Protein AF-A0A7V1AJ91-F1 (afdb_monomer)

Structure (mmCIF, N/CA/C/O backbone):
data_AF-A0A7V1AJ91-F1
#
_entry.id   AF-A0A7V1AJ91-F1
#
loop_
_atom_site.group_PDB
_atom_site.id
_atom_site.type_symbol
_atom_site.label_atom_id
_atom_site.label_alt_id
_atom_site.label_comp_id
_atom_site.label_asym_id
_atom_site.label_entity_id
_atom_site.label_seq_id
_atom_site.pdbx_PDB_ins_code
_atom_site.Cartn_x
_atom_site.Cartn_y
_atom_site.Cartn_z
_atom_site.occupancy
_atom_site.B_iso_or_equiv
_atom_site.auth_seq_id
_atom_site.auth_comp_id
_atom_site.auth_asym_id
_atom_site.auth_atom_id
_atom_site.pdbx_PDB_model_num
ATOM 1 N N . MET A 1 1 ? 16.474 -51.161 -14.388 1.00 58.38 1 MET A N 1
ATOM 2 C CA . MET A 1 1 ? 16.794 -50.326 -15.571 1.00 58.38 1 MET A CA 1
ATOM 3 C C . MET A 1 1 ? 15.919 -49.075 -15.691 1.00 58.38 1 MET A C 1
ATOM 5 O O . MET A 1 1 ? 16.482 -48.028 -15.972 1.00 58.38 1 MET A O 1
ATOM 9 N N . GLY A 1 2 ? 14.606 -49.129 -15.417 1.00 63.78 2 GLY A N 1
ATOM 10 C CA . GLY A 1 2 ? 13.691 -47.984 -15.609 1.00 63.78 2 GLY A CA 1
ATOM 11 C C . GLY A 1 2 ? 14.053 -46.685 -14.870 1.00 63.78 2 GLY A C 1
ATOM 12 O O . GLY A 1 2 ? 14.021 -45.622 -15.474 1.00 63.78 2 GLY A O 1
ATOM 13 N N . LEU A 1 3 ? 14.498 -46.750 -13.608 1.00 70.81 3 LEU A N 1
ATOM 14 C CA . LEU A 1 3 ? 14.825 -45.547 -12.821 1.00 70.81 3 LEU A CA 1
ATOM 15 C C . LEU A 1 3 ? 15.972 -44.712 -13.424 1.00 70.81 3 LEU A C 1
ATOM 17 O O . LEU A 1 3 ? 15.926 -43.487 -13.407 1.00 70.81 3 LEU A O 1
ATOM 21 N N . ARG A 1 4 ? 16.988 -45.367 -13.999 1.00 72.06 4 ARG A N 1
ATOM 22 C CA . ARG A 1 4 ? 18.134 -44.677 -14.619 1.00 72.06 4 ARG A CA 1
ATOM 23 C C . ARG A 1 4 ? 17.732 -43.948 -15.904 1.00 72.06 4 ARG A C 1
ATOM 25 O O . ARG A 1 4 ? 18.251 -42.873 -16.172 1.00 72.06 4 ARG A O 1
ATOM 32 N N . ILE A 1 5 ? 16.780 -44.509 -16.652 1.00 78.88 5 ILE A N 1
ATOM 33 C CA . ILE A 1 5 ? 16.231 -43.901 -17.872 1.00 78.88 5 ILE A CA 1
ATOM 34 C C . ILE A 1 5 ? 15.376 -42.679 -17.514 1.00 78.88 5 ILE A C 1
ATOM 36 O O . ILE A 1 5 ? 15.502 -41.643 -18.156 1.00 78.88 5 ILE A O 1
ATOM 40 N N . VAL A 1 6 ? 14.574 -42.761 -16.446 1.00 74.81 6 VAL A N 1
ATOM 41 C CA . VAL A 1 6 ? 13.758 -41.632 -15.964 1.00 74.81 6 VAL A CA 1
ATOM 42 C C . VAL A 1 6 ? 14.633 -40.467 -15.495 1.00 74.81 6 VAL A C 1
ATOM 44 O O . VAL A 1 6 ? 14.373 -39.331 -15.875 1.00 74.81 6 VAL A O 1
ATOM 47 N N . ILE A 1 7 ? 15.700 -40.731 -14.733 1.00 78.88 7 ILE A N 1
ATOM 48 C CA . ILE A 1 7 ? 16.627 -39.681 -14.274 1.00 78.88 7 ILE A CA 1
ATOM 49 C C . ILE A 1 7 ? 17.354 -39.030 -15.460 1.00 78.88 7 ILE A C 1
ATOM 51 O O . ILE A 1 7 ? 17.462 -37.807 -15.512 1.00 78.88 7 ILE A O 1
ATOM 55 N N . ALA A 1 8 ? 17.811 -39.825 -16.434 1.00 76.31 8 ALA A N 1
ATOM 56 C CA . ALA A 1 8 ? 18.462 -39.302 -17.633 1.00 76.31 8 ALA A CA 1
ATOM 57 C C . ALA A 1 8 ? 17.508 -38.437 -18.476 1.00 76.31 8 ALA A C 1
ATOM 59 O O . ALA A 1 8 ? 17.884 -37.348 -18.899 1.00 76.31 8 ALA A O 1
ATOM 60 N N . ALA A 1 9 ? 16.259 -38.874 -18.662 1.00 74.50 9 ALA A N 1
ATOM 61 C CA . ALA A 1 9 ? 15.242 -38.101 -19.370 1.00 74.50 9 ALA A CA 1
ATOM 62 C C . ALA A 1 9 ? 14.898 -36.791 -18.642 1.00 74.50 9 ALA A C 1
ATOM 64 O O . ALA A 1 9 ? 14.778 -35.754 -19.288 1.00 74.50 9 ALA A O 1
ATOM 65 N N . LEU A 1 10 ? 14.807 -36.811 -17.306 1.00 78.75 10 LEU A N 1
ATOM 66 C CA . LEU A 1 10 ? 14.561 -35.611 -16.503 1.00 78.75 10 LEU A CA 1
ATOM 67 C C . LEU A 1 10 ? 15.722 -34.615 -16.616 1.00 78.75 10 LEU A C 1
ATOM 69 O O . LEU A 1 10 ? 15.500 -33.420 -16.774 1.00 78.75 10 LEU A O 1
ATOM 7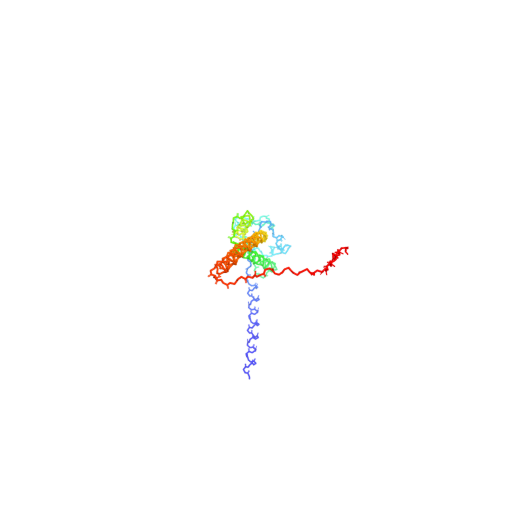3 N N . TYR A 1 11 ? 16.962 -35.108 -16.582 1.00 78.44 11 TYR A N 1
ATOM 74 C CA . TYR A 1 11 ? 18.155 -34.281 -16.742 1.00 78.44 11 TYR A CA 1
ATOM 75 C C . TYR A 1 11 ? 18.213 -33.636 -18.130 1.00 78.44 11 TYR A C 1
ATOM 77 O O . TYR A 1 11 ? 18.443 -32.434 -18.239 1.00 78.44 11 TYR A O 1
ATOM 85 N N . VAL A 1 12 ? 17.949 -34.406 -19.190 1.00 74.38 12 VAL A N 1
ATOM 86 C CA . VAL A 1 12 ? 17.877 -33.881 -20.561 1.00 74.38 12 VAL A CA 1
ATOM 87 C C . VAL A 1 12 ? 16.741 -32.865 -20.692 1.00 74.38 12 VAL A C 1
ATOM 89 O O . VAL A 1 12 ? 16.953 -31.802 -21.261 1.00 74.38 12 VAL A O 1
ATOM 92 N N . PHE A 1 13 ? 15.573 -33.125 -20.103 1.00 74.06 13 PHE A N 1
ATOM 93 C CA . PHE A 1 13 ? 14.442 -32.197 -20.123 1.00 74.06 13 PHE A CA 1
ATOM 94 C C . PHE A 1 13 ? 14.739 -30.881 -19.392 1.00 74.06 13 PHE A C 1
ATOM 96 O O . PHE A 1 13 ? 14.430 -29.814 -19.919 1.00 74.06 13 PHE A O 1
ATOM 103 N N . ILE A 1 14 ? 15.375 -30.933 -18.217 1.00 74.94 14 ILE A N 1
ATOM 104 C CA . ILE A 1 14 ? 15.794 -29.740 -17.464 1.00 74.94 14 ILE A CA 1
ATOM 105 C C . ILE A 1 14 ? 16.819 -28.937 -18.266 1.00 74.94 14 ILE A C 1
ATOM 107 O O . ILE A 1 14 ? 16.682 -27.722 -18.374 1.00 74.94 14 ILE A O 1
ATOM 111 N N . ASN A 1 15 ? 17.810 -29.601 -18.868 1.00 69.25 15 ASN A N 1
ATOM 112 C CA . ASN A 1 15 ? 18.810 -28.919 -19.688 1.00 69.25 15 ASN A CA 1
ATOM 113 C C . ASN A 1 15 ? 18.182 -28.297 -20.936 1.00 69.25 15 ASN A C 1
ATOM 115 O O . ASN A 1 15 ? 18.407 -27.120 -21.183 1.00 69.25 15 ASN A O 1
ATOM 119 N N . ILE A 1 16 ? 17.352 -29.033 -21.683 1.00 65.81 16 ILE A N 1
ATOM 120 C CA . ILE A 1 16 ? 16.647 -28.486 -22.850 1.00 65.81 16 ILE A CA 1
ATOM 121 C C . ILE A 1 16 ? 15.802 -27.287 -22.426 1.00 65.81 16 ILE A C 1
ATOM 123 O O . ILE A 1 16 ? 15.926 -26.244 -23.047 1.00 65.81 16 ILE A O 1
ATOM 127 N N . SER A 1 17 ? 15.032 -27.398 -21.341 1.00 54.31 17 SER A N 1
ATOM 128 C CA . SER A 1 17 ? 14.188 -26.306 -20.838 1.00 54.31 17 SER A CA 1
ATOM 129 C C . SER A 1 17 ? 15.006 -25.073 -20.436 1.00 54.31 17 SER A C 1
ATOM 131 O O . SER A 1 17 ? 14.616 -23.947 -20.739 1.00 54.31 17 SER A O 1
ATOM 133 N N . ALA A 1 18 ? 16.161 -25.272 -19.793 1.00 58.19 18 ALA A N 1
ATOM 134 C CA . ALA A 1 18 ? 17.077 -24.197 -19.425 1.00 58.19 18 ALA A CA 1
ATOM 135 C C . ALA A 1 18 ? 17.708 -23.532 -20.659 1.00 58.19 18 ALA A C 1
ATOM 137 O O . ALA A 1 18 ? 17.748 -22.306 -20.733 1.00 58.19 18 ALA A O 1
ATOM 138 N N . TYR A 1 19 ? 18.133 -24.318 -21.653 1.00 59.75 19 TYR A N 1
ATOM 139 C CA . TYR A 1 19 ? 18.681 -23.806 -22.910 1.00 59.75 19 TYR A CA 1
ATOM 140 C C . TYR A 1 19 ? 17.619 -23.121 -23.774 1.00 59.75 19 TYR A C 1
ATOM 142 O O . TYR A 1 19 ? 17.914 -22.094 -24.374 1.00 59.75 19 TYR A O 1
ATOM 150 N N . THR A 1 20 ? 16.381 -23.618 -23.815 1.00 58.44 20 THR A N 1
ATOM 151 C CA . THR A 1 20 ? 15.283 -22.966 -24.542 1.00 58.44 20 THR A CA 1
ATOM 152 C C . THR A 1 20 ? 14.855 -21.670 -23.869 1.00 58.44 20 THR A C 1
ATOM 154 O O . THR A 1 20 ? 14.615 -20.694 -24.571 1.00 58.44 20 THR A O 1
ATOM 157 N N . HIS A 1 21 ? 14.822 -21.612 -22.532 1.00 53.50 21 HIS A N 1
ATOM 158 C CA . HIS A 1 21 ? 14.555 -20.359 -21.821 1.00 53.50 21 HIS A CA 1
ATOM 159 C C . HIS A 1 21 ? 15.682 -19.343 -22.003 1.00 53.50 21 HIS A C 1
ATOM 161 O O . HIS A 1 21 ? 15.395 -18.171 -22.242 1.00 53.50 21 HIS A O 1
ATOM 167 N N . ALA A 1 22 ? 16.942 -19.784 -21.940 1.00 52.56 22 ALA A N 1
ATOM 168 C CA . ALA A 1 22 ? 18.104 -18.940 -22.207 1.00 52.56 22 ALA A CA 1
ATOM 169 C C . ALA A 1 22 ? 18.124 -18.436 -23.662 1.00 52.56 22 ALA A C 1
ATOM 171 O O . ALA A 1 22 ? 18.401 -17.269 -23.904 1.00 52.56 22 ALA A O 1
ATOM 172 N N . ALA A 1 23 ? 17.767 -19.281 -24.633 1.00 50.22 23 ALA A N 1
ATOM 173 C CA . ALA A 1 23 ? 17.692 -18.898 -26.041 1.00 50.22 23 ALA A CA 1
ATOM 174 C C . ALA A 1 23 ? 16.529 -17.933 -26.331 1.00 50.22 23 ALA A C 1
ATOM 176 O O . ALA A 1 23 ? 16.725 -16.961 -27.051 1.00 50.22 23 ALA A O 1
ATOM 177 N N . GLN A 1 24 ? 15.350 -18.138 -25.729 1.00 52.22 24 GLN A N 1
ATOM 178 C CA . GLN A 1 24 ? 14.219 -17.202 -25.841 1.00 52.22 24 GLN A CA 1
ATOM 179 C C . GLN A 1 24 ? 14.542 -15.837 -25.229 1.00 52.22 24 GLN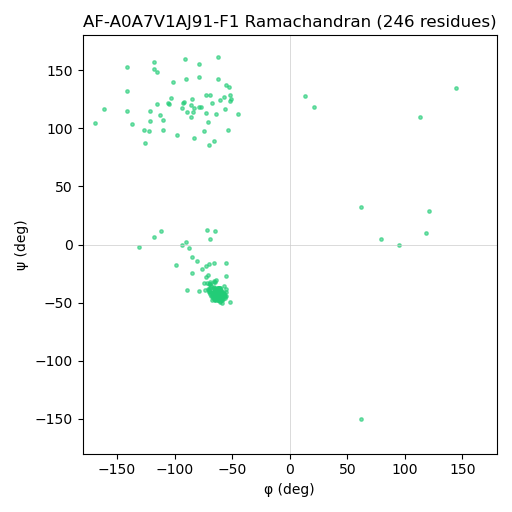 A C 1
ATOM 181 O O . GLN A 1 24 ? 14.255 -14.798 -25.819 1.00 52.22 24 GLN A O 1
ATOM 186 N N . THR A 1 25 ? 15.237 -15.822 -24.089 1.00 53.03 25 THR A N 1
ATOM 187 C CA . THR A 1 25 ? 15.750 -14.567 -23.529 1.00 53.03 25 THR A CA 1
ATOM 188 C C . THR A 1 25 ? 16.827 -13.925 -24.406 1.00 53.03 25 THR A C 1
ATOM 190 O O . THR A 1 25 ? 17.087 -12.744 -24.246 1.00 53.03 25 THR A O 1
ATOM 193 N N . ILE A 1 26 ? 17.451 -14.597 -25.366 1.00 51.72 26 ILE A N 1
ATOM 194 C CA . ILE A 1 26 ? 18.380 -13.922 -26.290 1.00 51.72 26 ILE A CA 1
ATOM 195 C C . ILE A 1 26 ? 17.629 -13.289 -27.473 1.00 51.72 26 ILE A C 1
ATOM 197 O O . ILE A 1 26 ? 18.102 -12.299 -28.017 1.00 51.72 26 ILE A O 1
ATOM 201 N N . THR A 1 27 ? 16.438 -13.785 -27.824 1.00 55.16 27 THR A N 1
ATOM 202 C CA . THR A 1 27 ? 15.662 -13.327 -28.993 1.00 55.16 27 THR A CA 1
ATOM 203 C C . THR A 1 27 ? 14.549 -12.326 -28.691 1.00 55.16 27 THR A C 1
ATOM 205 O O . THR A 1 27 ? 14.084 -11.653 -29.609 1.00 55.16 27 THR A O 1
ATOM 208 N N . ASP A 1 28 ? 14.110 -12.211 -27.437 1.00 64.12 28 ASP A N 1
ATOM 209 C CA . ASP A 1 28 ? 12.977 -11.350 -27.092 1.00 64.12 28 ASP A CA 1
ATOM 210 C C . ASP A 1 28 ? 13.399 -9.885 -26.898 1.00 64.12 28 ASP A C 1
ATOM 212 O O . ASP A 1 28 ? 14.152 -9.540 -25.975 1.00 64.12 28 ASP A O 1
ATOM 216 N N . GLU A 1 29 ? 12.860 -9.011 -27.755 1.00 66.44 29 GLU A N 1
ATOM 217 C CA . GLU A 1 29 ? 12.910 -7.559 -27.582 1.00 66.44 29 GLU A CA 1
ATOM 218 C C . GLU A 1 29 ? 12.382 -7.167 -26.198 1.00 66.44 29 GLU A C 1
ATOM 220 O O . GLU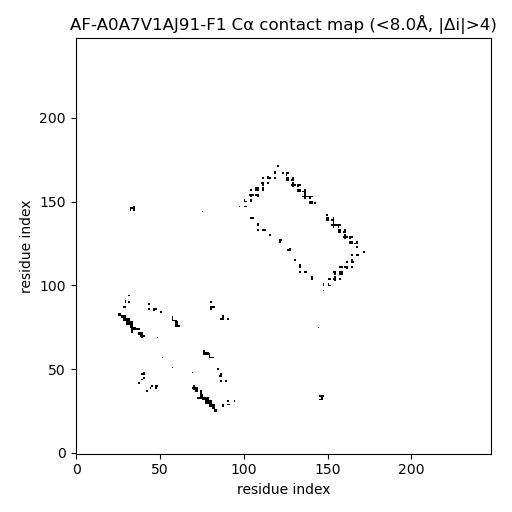 A 1 29 ? 11.343 -7.647 -25.738 1.00 66.44 29 GLU A O 1
ATOM 225 N N . THR A 1 30 ? 13.085 -6.255 -25.529 1.00 71.69 30 THR A N 1
ATOM 226 C CA . THR A 1 30 ? 12.667 -5.764 -24.213 1.00 71.69 30 THR A CA 1
ATOM 227 C C . THR A 1 30 ? 12.039 -4.387 -24.357 1.00 71.69 30 THR A C 1
ATOM 229 O O . THR A 1 30 ? 12.635 -3.476 -24.929 1.00 71.69 30 THR A O 1
ATOM 232 N N . VAL A 1 31 ? 10.819 -4.233 -23.841 1.00 71.81 31 VAL A N 1
ATOM 233 C CA . VAL A 1 31 ? 10.091 -2.962 -23.878 1.00 71.81 31 VAL A CA 1
ATOM 234 C C . VAL A 1 31 ? 10.124 -2.322 -22.500 1.00 71.81 31 VAL A C 1
ATOM 236 O O . VAL A 1 31 ? 9.629 -2.907 -21.538 1.00 71.81 31 VAL A O 1
ATOM 239 N N . ILE A 1 32 ? 10.668 -1.111 -22.412 1.00 73.62 32 ILE A N 1
ATOM 240 C CA . ILE A 1 32 ? 10.647 -0.309 -21.184 1.00 73.62 32 ILE A CA 1
ATOM 241 C C . ILE A 1 32 ? 9.828 0.964 -21.386 1.00 73.62 32 ILE A C 1
ATOM 243 O O . ILE A 1 32 ? 9.766 1.515 -22.485 1.00 73.62 32 ILE A O 1
ATOM 247 N N . TRP A 1 33 ? 9.191 1.430 -20.318 1.00 72.12 33 TRP A N 1
ATOM 248 C CA . TRP A 1 33 ? 8.508 2.720 -20.300 1.00 72.12 33 TRP A CA 1
ATOM 249 C C . TRP A 1 33 ? 9.459 3.821 -19.850 1.00 72.12 33 TRP A C 1
ATOM 251 O O . TRP A 1 33 ? 10.289 3.611 -18.969 1.00 72.12 33 TRP A O 1
ATOM 261 N N . VAL A 1 34 ? 9.321 4.987 -20.472 1.00 72.31 34 VAL A N 1
ATOM 262 C CA . VAL A 1 34 ? 10.168 6.150 -20.209 1.00 72.31 34 VAL A CA 1
ATOM 263 C C . VAL A 1 34 ? 9.541 7.019 -19.132 1.00 72.31 34 VAL A C 1
ATOM 265 O O . VAL A 1 34 ? 8.429 7.532 -19.305 1.00 72.31 34 VAL A O 1
ATOM 268 N N . GLU A 1 35 ? 10.284 7.240 -18.053 1.00 70.56 35 GLU A N 1
ATOM 269 C CA . GLU A 1 35 ? 9.855 8.060 -16.928 1.00 70.56 35 GLU A CA 1
ATOM 270 C C . GLU A 1 35 ? 10.263 9.535 -17.078 1.00 70.56 35 GLU A C 1
ATOM 272 O O . GLU A 1 35 ? 11.194 9.879 -17.815 1.00 70.56 35 GLU A O 1
ATOM 277 N N . PRO A 1 36 ? 9.593 10.452 -16.354 1.00 68.69 36 PRO A N 1
ATOM 278 C CA . PRO A 1 36 ? 10.030 11.839 -16.260 1.00 68.69 36 PRO A CA 1
ATOM 279 C C . PRO A 1 36 ? 11.472 11.953 -15.741 1.00 68.69 36 PRO A C 1
ATOM 281 O O . PRO A 1 36 ? 11.760 11.630 -14.589 1.00 68.69 36 PRO A O 1
ATOM 284 N N . GLY A 1 37 ? 12.365 12.479 -16.582 1.00 68.81 37 GLY A N 1
ATOM 285 C CA . GLY A 1 37 ? 13.782 12.666 -16.257 1.00 68.81 37 GLY A CA 1
ATOM 286 C C . GLY A 1 37 ? 14.702 11.537 -16.723 1.00 68.81 37 GLY A C 1
ATOM 287 O O . GLY A 1 37 ? 15.910 11.651 -16.528 1.00 68.81 37 GLY A O 1
ATOM 288 N N . ASP A 1 38 ? 14.170 10.492 -17.364 1.00 73.25 38 ASP A N 1
ATOM 289 C CA . ASP A 1 38 ? 14.998 9.491 -18.030 1.00 73.25 38 ASP A CA 1
ATOM 290 C C . ASP A 1 38 ? 15.672 10.093 -19.278 1.00 73.25 38 ASP A C 1
ATOM 292 O O . ASP A 1 38 ? 15.028 10.676 -20.155 1.00 73.25 38 ASP A O 1
ATOM 296 N N . THR A 1 39 ? 16.988 9.921 -19.373 1.00 73.44 39 THR A N 1
ATOM 297 C CA . THR A 1 39 ? 17.786 10.174 -20.581 1.00 73.44 39 THR A CA 1
ATOM 298 C C . THR A 1 39 ? 18.423 8.873 -21.041 1.00 73.44 39 THR A C 1
ATOM 300 O O . THR A 1 39 ? 18.605 7.959 -20.235 1.00 73.44 39 THR A O 1
ATOM 303 N N . TYR A 1 40 ? 18.795 8.753 -22.317 1.00 72.25 40 TYR A N 1
ATOM 304 C CA . TYR A 1 40 ? 19.446 7.526 -22.786 1.00 72.25 40 TYR A CA 1
ATOM 305 C C . TYR A 1 40 ? 20.754 7.265 -22.041 1.00 72.25 40 TYR A C 1
ATOM 307 O O . TYR A 1 40 ? 21.016 6.136 -21.628 1.00 72.25 40 TYR A O 1
ATOM 315 N N . LEU A 1 41 ? 21.522 8.327 -21.787 1.00 72.69 41 LEU A N 1
ATOM 316 C CA . LEU A 1 41 ? 22.729 8.256 -20.977 1.00 72.69 41 LEU A CA 1
ATOM 317 C C . LEU A 1 41 ? 22.422 7.878 -19.519 1.00 72.69 41 LEU A C 1
ATOM 319 O O . LEU A 1 41 ? 23.168 7.120 -18.912 1.00 72.69 41 LEU A O 1
ATOM 323 N N . GLY A 1 42 ? 21.319 8.363 -18.948 1.00 73.38 42 GLY A N 1
ATOM 324 C CA . GLY A 1 42 ? 20.903 8.006 -17.591 1.00 73.38 42 GLY A CA 1
ATOM 325 C C . GLY A 1 42 ? 20.425 6.557 -17.462 1.00 73.38 42 GLY A C 1
ATOM 326 O O . GLY A 1 42 ? 20.643 5.929 -16.429 1.00 73.38 42 GLY A O 1
ATOM 327 N N . LEU A 1 43 ? 19.792 6.017 -18.505 1.00 74.19 43 LEU A N 1
ATOM 328 C CA . LEU A 1 43 ? 19.274 4.649 -18.527 1.00 74.19 43 LEU A CA 1
ATOM 329 C C . LEU A 1 43 ? 20.358 3.602 -18.789 1.00 74.19 43 LEU A C 1
ATOM 331 O O . LEU A 1 43 ? 20.329 2.528 -18.194 1.00 74.19 43 LEU A O 1
ATOM 335 N N . PHE A 1 44 ? 21.286 3.907 -19.692 1.00 74.25 44 PHE A N 1
ATOM 336 C CA . PHE A 1 44 ? 22.191 2.923 -20.287 1.00 74.25 44 PHE A CA 1
ATOM 337 C C . PHE A 1 44 ? 23.664 3.346 -20.265 1.00 74.25 44 PHE A C 1
ATOM 339 O O . PHE A 1 44 ? 24.530 2.607 -20.731 1.00 74.25 44 PHE A O 1
ATOM 346 N N . GLY A 1 45 ? 23.971 4.544 -19.767 1.00 76.00 45 GLY A N 1
ATOM 347 C CA . GLY A 1 45 ? 25.328 5.075 -19.749 1.00 76.00 45 GLY A CA 1
ATOM 348 C C . GLY A 1 45 ? 25.919 5.251 -21.147 1.00 76.00 45 GLY A C 1
ATOM 349 O O . GLY A 1 45 ? 25.224 5.490 -22.135 1.00 76.00 45 GLY A O 1
ATOM 350 N N . ASN A 1 46 ? 27.240 5.113 -21.233 1.00 76.12 46 ASN A N 1
ATOM 351 C CA . ASN A 1 46 ? 27.985 5.272 -22.484 1.00 76.12 46 ASN A CA 1
ATOM 352 C C . ASN A 1 46 ? 27.726 4.140 -23.494 1.00 76.12 46 ASN A C 1
ATOM 354 O O . ASN A 1 46 ? 28.020 4.300 -24.681 1.00 76.12 46 ASN A O 1
ATOM 358 N N . ASP A 1 47 ? 27.172 3.010 -23.048 1.00 72.75 47 ASP A N 1
ATOM 359 C CA . ASP A 1 47 ? 26.891 1.862 -23.911 1.00 72.75 47 ASP A CA 1
ATOM 360 C C . ASP A 1 47 ? 25.728 2.132 -24.867 1.00 72.75 47 ASP A C 1
ATOM 362 O O . ASP A 1 47 ? 25.728 1.620 -25.988 1.00 72.75 47 ASP A O 1
ATOM 366 N N . TRP A 1 48 ? 24.812 3.035 -24.498 1.00 72.00 48 TRP A N 1
ATOM 367 C CA . TRP A 1 48 ? 23.809 3.574 -25.417 1.00 72.00 48 TRP A CA 1
ATOM 368 C C . TRP A 1 48 ? 24.438 4.122 -26.697 1.00 72.00 48 TRP A C 1
ATOM 370 O O . TRP A 1 48 ? 24.025 3.778 -27.801 1.00 72.00 48 TRP A O 1
ATOM 380 N N . MET A 1 49 ? 25.471 4.953 -26.550 1.00 70.06 49 MET A N 1
ATOM 381 C CA . MET A 1 49 ? 26.100 5.645 -27.672 1.00 70.06 49 MET A CA 1
ATOM 382 C C . MET A 1 49 ? 26.792 4.652 -28.613 1.00 70.06 49 MET A C 1
ATOM 384 O O . MET A 1 49 ? 26.795 4.842 -29.827 1.00 70.06 49 MET A O 1
ATOM 388 N N . ARG A 1 50 ? 27.321 3.551 -28.062 1.00 70.00 50 ARG A N 1
ATOM 389 C CA . ARG A 1 50 ? 27.922 2.460 -28.836 1.00 70.00 50 ARG A CA 1
ATOM 390 C C . ARG A 1 50 ? 26.881 1.717 -29.674 1.00 70.00 50 ARG A C 1
ATOM 392 O O . ARG A 1 50 ? 27.145 1.444 -30.840 1.00 70.00 50 ARG A O 1
ATOM 399 N N . VAL A 1 51 ? 25.712 1.415 -29.105 1.00 66.44 51 VAL A N 1
ATOM 400 C CA . VAL A 1 51 ? 24.638 0.722 -29.836 1.00 66.44 51 VAL A CA 1
ATOM 401 C C . VAL A 1 51 ? 23.960 1.647 -30.841 1.00 66.44 51 VAL A C 1
ATOM 403 O O . VAL A 1 51 ? 23.713 1.214 -31.958 1.00 66.44 51 VAL A O 1
ATOM 406 N N . TYR A 1 52 ? 23.742 2.920 -30.506 1.00 66.38 52 TYR A N 1
ATOM 407 C CA . TYR A 1 52 ? 23.200 3.919 -31.433 1.00 66.38 52 TYR A CA 1
ATOM 408 C C . TYR A 1 52 ? 24.066 4.079 -32.694 1.00 66.38 52 TYR A C 1
ATOM 410 O O . TYR A 1 52 ? 23.543 4.153 -33.800 1.00 66.38 52 TYR A O 1
ATOM 418 N N . LEU A 1 53 ? 25.396 4.099 -32.539 1.00 65.19 53 LEU A N 1
ATOM 419 C CA . LEU A 1 53 ? 26.326 4.206 -33.669 1.00 65.19 53 LEU A CA 1
ATOM 420 C C . LEU A 1 53 ? 26.414 2.920 -34.508 1.00 65.19 53 LEU A C 1
ATOM 422 O O . LEU A 1 53 ? 26.731 2.998 -35.693 1.00 65.19 53 LEU A O 1
ATOM 426 N N . ALA A 1 54 ? 26.177 1.752 -33.902 1.00 64.56 54 ALA A N 1
ATOM 427 C CA . ALA A 1 54 ? 26.285 0.451 -34.565 1.00 64.56 54 ALA A CA 1
ATOM 428 C C . ALA A 1 54 ? 24.973 0.003 -35.234 1.00 64.56 54 ALA A C 1
ATOM 430 O O . ALA A 1 54 ? 25.003 -0.541 -36.335 1.00 64.56 54 ALA A O 1
ATOM 431 N N . ASN A 1 55 ? 23.833 0.256 -34.588 1.00 58.53 55 ASN A N 1
ATOM 432 C CA . ASN A 1 55 ? 22.504 -0.169 -35.007 1.00 58.53 55 ASN A CA 1
ATOM 433 C C . ASN A 1 55 ? 21.605 1.063 -35.179 1.00 58.53 55 ASN A C 1
ATOM 435 O O . ASN A 1 55 ? 20.995 1.544 -34.224 1.00 58.53 55 ASN A O 1
ATOM 439 N N . ASN A 1 56 ? 21.457 1.529 -36.422 1.00 50.06 56 ASN A N 1
ATOM 440 C CA . ASN A 1 56 ? 20.545 2.616 -36.820 1.00 50.06 56 ASN A CA 1
ATOM 441 C C . ASN A 1 56 ? 19.038 2.282 -36.639 1.00 50.06 56 ASN A C 1
ATOM 443 O O . ASN A 1 56 ? 18.183 3.001 -37.150 1.00 50.06 56 ASN A O 1
ATOM 447 N N . GLU A 1 57 ? 18.692 1.191 -35.949 1.00 48.31 57 GLU A N 1
ATOM 448 C CA . GLU A 1 57 ? 17.343 0.604 -35.903 1.00 48.31 57 GLU A CA 1
ATOM 449 C C . GLU A 1 57 ? 16.648 0.711 -34.538 1.00 48.31 57 GLU A C 1
ATOM 451 O O . GLU A 1 57 ? 15.598 0.102 -34.335 1.00 48.31 57 GLU A O 1
ATOM 456 N N . ILE A 1 58 ? 17.167 1.504 -33.591 1.00 53.34 58 ILE A N 1
ATOM 457 C CA . ILE A 1 58 ? 16.397 1.834 -32.380 1.00 53.34 58 ILE A CA 1
ATOM 458 C C . ILE A 1 58 ? 15.244 2.763 -32.789 1.00 53.34 58 ILE A C 1
ATOM 460 O O . ILE A 1 58 ? 15.354 3.987 -32.790 1.00 53.34 58 ILE A O 1
ATOM 464 N N . GLY A 1 59 ? 14.141 2.152 -33.219 1.00 49.78 59 GLY A N 1
ATOM 465 C CA . GLY A 1 59 ? 12.948 2.832 -33.695 1.00 49.78 59 GLY A CA 1
ATOM 466 C C . GLY A 1 59 ? 12.123 3.381 -32.537 1.00 49.78 59 GLY A C 1
ATOM 467 O O . GLY A 1 59 ? 11.597 2.631 -31.714 1.00 49.78 59 GLY A O 1
ATOM 468 N N . PHE A 1 60 ? 11.949 4.699 -32.500 1.00 52.16 60 PHE A N 1
ATOM 469 C CA . PHE A 1 60 ? 11.024 5.356 -31.580 1.00 52.16 60 PHE A CA 1
ATOM 470 C C . PHE A 1 60 ? 9.621 5.345 -32.181 1.00 52.16 60 PHE A C 1
ATOM 472 O O . PHE A 1 60 ? 9.358 5.989 -33.197 1.00 52.16 60 PHE A O 1
ATOM 479 N N . SER A 1 61 ? 8.682 4.631 -31.564 1.00 45.72 61 SER A N 1
ATOM 480 C CA . SER A 1 61 ? 7.281 4.746 -31.964 1.00 45.72 61 SER A CA 1
ATOM 481 C C . SER A 1 61 ? 6.725 6.097 -31.496 1.00 45.72 61 SER A C 1
ATOM 483 O O . SER A 1 61 ? 6.580 6.306 -30.292 1.00 45.72 61 SER A O 1
ATOM 485 N N . GLY A 1 62 ? 6.388 6.994 -32.433 1.00 47.00 62 GLY A N 1
ATOM 486 C CA . GLY A 1 62 ? 5.586 8.195 -32.152 1.00 47.00 62 GLY A CA 1
ATOM 487 C C . GLY A 1 62 ? 6.232 9.561 -32.410 1.00 47.00 62 GLY A C 1
ATOM 488 O O . GLY A 1 62 ? 5.634 10.563 -32.026 1.00 47.00 62 GLY A O 1
ATOM 489 N N . VAL A 1 63 ? 7.399 9.650 -33.062 1.00 45.16 63 VAL A N 1
ATOM 490 C CA . VAL A 1 63 ? 8.007 10.946 -33.430 1.00 45.16 63 VAL A CA 1
ATOM 491 C C . VAL A 1 63 ? 8.212 11.036 -34.943 1.00 45.16 63 VAL A C 1
ATOM 493 O O . VAL A 1 63 ? 9.116 10.419 -35.499 1.00 45.16 63 VAL A O 1
ATOM 496 N N . ASN A 1 64 ? 7.378 11.835 -35.614 1.00 38.75 64 ASN A N 1
ATOM 497 C CA . ASN A 1 64 ? 7.671 12.341 -36.955 1.00 38.75 64 ASN A CA 1
ATOM 498 C C . ASN A 1 64 ? 8.728 13.444 -36.825 1.00 38.75 64 ASN A C 1
ATOM 500 O O . ASN A 1 64 ? 8.399 14.587 -36.514 1.00 38.75 64 ASN A O 1
ATOM 504 N N . GLY A 1 65 ? 9.994 13.102 -37.046 1.00 41.22 65 GLY A N 1
ATOM 505 C CA . GLY A 1 65 ? 11.079 14.075 -37.143 1.00 41.22 65 GLY A CA 1
ATOM 506 C C . GLY A 1 65 ? 12.380 13.560 -36.549 1.00 41.22 65 GLY A C 1
ATOM 507 O O . GLY A 1 65 ? 12.390 12.997 -35.458 1.00 41.22 65 GLY A O 1
ATOM 508 N N . ASN A 1 66 ? 13.475 13.779 -37.281 1.00 40.56 66 ASN A N 1
ATOM 509 C CA . ASN A 1 66 ? 14.840 13.482 -36.857 1.00 40.56 66 ASN A CA 1
ATOM 510 C C . ASN A 1 66 ? 15.074 13.957 -35.416 1.00 40.56 66 ASN A C 1
ATOM 512 O O . ASN A 1 66 ? 15.096 15.160 -35.144 1.00 40.56 66 ASN A O 1
ATOM 516 N N . ALA A 1 67 ? 15.260 13.004 -34.501 1.00 46.34 67 ALA A N 1
ATOM 517 C CA . ALA A 1 67 ? 15.653 13.258 -33.126 1.00 46.34 67 ALA A CA 1
ATOM 518 C C . ALA A 1 67 ? 17.071 13.850 -33.121 1.00 46.34 67 ALA A C 1
ATOM 520 O O . ALA A 1 67 ? 18.066 13.138 -33.065 1.00 46.34 67 ALA A O 1
ATOM 521 N N . ALA A 1 68 ? 17.179 15.175 -33.212 1.00 41.09 68 ALA A N 1
ATOM 522 C CA . ALA A 1 68 ? 18.459 15.879 -33.290 1.00 41.09 68 ALA A CA 1
ATOM 523 C C . ALA A 1 68 ? 19.252 15.892 -31.962 1.00 41.09 68 ALA A C 1
ATOM 525 O O . ALA A 1 68 ? 20.221 16.635 -31.832 1.00 41.09 68 ALA A O 1
ATOM 526 N N . SER A 1 69 ? 18.872 15.090 -30.961 1.00 51.34 69 SER A N 1
ATOM 527 C CA . SER A 1 69 ? 19.677 14.908 -29.754 1.00 51.34 69 SER A CA 1
ATOM 528 C C . SER A 1 69 ? 19.628 13.449 -29.285 1.00 51.34 69 SER A C 1
ATOM 530 O O . SER A 1 69 ? 18.567 12.996 -28.854 1.00 51.34 69 SER A O 1
ATOM 532 N N . PRO A 1 70 ? 20.762 12.724 -29.315 1.00 54.56 70 PRO A N 1
ATOM 533 C CA . PRO A 1 70 ? 20.857 11.331 -28.876 1.00 54.56 70 PRO A CA 1
ATOM 534 C C . PRO A 1 70 ? 20.709 11.151 -27.355 1.00 54.56 70 PRO A C 1
ATOM 536 O O . PRO A 1 70 ? 20.864 10.037 -26.873 1.00 54.56 70 PRO A O 1
ATOM 539 N N . ASP A 1 71 ? 20.426 12.214 -26.594 1.00 61.00 71 ASP A N 1
ATOM 540 C CA . ASP A 1 71 ? 20.356 12.190 -25.126 1.00 61.00 71 ASP A CA 1
ATOM 541 C C . ASP A 1 71 ? 18.966 12.548 -24.568 1.00 61.00 71 ASP A C 1
ATOM 543 O O . ASP A 1 71 ? 18.779 12.690 -23.362 1.00 61.00 71 ASP A O 1
ATOM 547 N N . LYS A 1 72 ? 17.948 12.702 -25.425 1.00 59.91 72 LYS A N 1
ATOM 548 C CA . LYS A 1 72 ? 16.590 13.029 -24.969 1.00 59.91 72 LYS A CA 1
ATOM 549 C C . LYS A 1 72 ? 15.613 11.912 -25.276 1.00 59.91 72 LYS A C 1
ATOM 551 O O . LYS A 1 72 ? 15.389 11.581 -26.438 1.00 59.91 72 LYS A O 1
ATOM 556 N N . ILE A 1 73 ? 14.990 11.395 -24.221 1.00 66.12 73 ILE A N 1
ATOM 557 C CA . ILE A 1 73 ? 13.853 10.488 -24.325 1.00 66.12 73 ILE A CA 1
ATOM 558 C C . ILE A 1 73 ? 12.571 11.272 -24.053 1.00 66.12 73 ILE A C 1
ATOM 560 O O . ILE A 1 73 ? 12.531 12.149 -23.188 1.00 66.12 73 ILE A O 1
ATOM 564 N N . VAL A 1 74 ? 11.519 10.988 -24.816 1.00 61.97 74 VAL A N 1
ATOM 565 C CA . VAL A 1 74 ? 10.207 11.600 -24.605 1.00 61.97 74 VAL A CA 1
ATOM 566 C C . VAL A 1 74 ? 9.452 10.797 -23.546 1.00 61.97 74 VAL A C 1
ATOM 568 O O . VAL A 1 74 ? 9.270 9.586 -23.674 1.00 61.97 74 VAL A O 1
ATOM 571 N N . VAL A 1 75 ? 9.006 11.490 -22.500 1.00 64.38 75 VAL A N 1
ATOM 572 C CA . VAL A 1 75 ? 8.245 10.917 -21.380 1.00 64.38 75 VAL A CA 1
ATOM 573 C C . VAL A 1 75 ? 6.997 10.190 -21.884 1.00 64.38 75 VAL A C 1
ATOM 575 O O . VAL A 1 75 ? 6.284 10.701 -22.747 1.00 64.38 75 VAL A O 1
ATOM 578 N N . GLY A 1 76 ? 6.718 9.008 -21.328 1.00 60.94 76 GLY A N 1
ATOM 579 C CA . GLY A 1 76 ? 5.541 8.212 -21.684 1.00 60.94 76 GLY A CA 1
ATOM 580 C C . GLY A 1 76 ? 5.680 7.424 -22.988 1.00 60.94 76 GLY A C 1
ATOM 581 O O . GLY A 1 76 ? 4.727 6.772 -23.410 1.00 60.94 76 GLY A O 1
ATOM 582 N N . GLN A 1 77 ? 6.850 7.439 -23.630 1.00 66.25 77 GLN A N 1
ATOM 583 C CA . GLN A 1 77 ? 7.121 6.534 -24.742 1.00 66.25 77 GLN A CA 1
ATOM 584 C C . GLN A 1 77 ? 7.482 5.132 -24.254 1.00 66.25 77 GLN A C 1
ATOM 586 O O . GLN A 1 77 ? 7.968 4.925 -23.141 1.00 66.25 77 GLN A O 1
ATOM 591 N N . LYS A 1 78 ? 7.248 4.161 -25.136 1.00 68.62 78 LYS A N 1
ATOM 592 C CA . LYS A 1 78 ? 7.776 2.807 -25.010 1.00 68.62 78 LYS A CA 1
ATOM 593 C C . LYS A 1 78 ? 9.083 2.744 -25.780 1.00 68.62 78 LYS A C 1
ATOM 595 O O . LYS A 1 78 ? 9.082 2.912 -26.999 1.00 68.62 78 LYS A O 1
ATOM 600 N N . LEU A 1 79 ? 10.177 2.488 -25.082 1.00 71.19 79 LEU A N 1
ATOM 601 C CA . LEU A 1 79 ? 11.443 2.179 -25.716 1.00 71.19 79 LEU A CA 1
ATOM 602 C C . LEU A 1 79 ? 11.480 0.683 -26.015 1.00 71.19 79 LEU A C 1
ATOM 604 O O . LEU A 1 79 ? 11.383 -0.136 -25.101 1.00 71.19 79 LEU A O 1
ATOM 608 N N . LYS A 1 80 ? 11.618 0.339 -27.294 1.00 70.19 80 LYS A N 1
ATOM 609 C CA . LYS A 1 80 ? 11.888 -1.030 -27.730 1.00 70.19 80 LYS A CA 1
ATOM 610 C C . LYS A 1 80 ? 13.390 -1.211 -27.854 1.00 70.19 80 LYS A C 1
ATOM 612 O O . LYS A 1 80 ? 14.039 -0.466 -28.587 1.00 70.19 80 LYS A O 1
ATOM 617 N N . ILE A 1 81 ? 13.930 -2.169 -27.116 1.00 70.25 81 ILE A N 1
ATOM 618 C CA . ILE A 1 81 ? 15.357 -2.465 -27.103 1.00 70.25 81 ILE A CA 1
ATOM 619 C C . ILE A 1 81 ? 15.559 -3.757 -27.892 1.00 70.25 81 ILE A C 1
ATOM 621 O O . ILE A 1 81 ? 14.949 -4.772 -27.532 1.00 70.25 81 ILE A O 1
ATOM 625 N N . PRO A 1 82 ? 16.372 -3.719 -28.963 1.00 66.12 82 PRO A N 1
ATOM 626 C CA . PRO A 1 82 ? 16.637 -4.894 -29.774 1.00 66.12 82 PRO A CA 1
ATOM 627 C C . PRO A 1 82 ? 17.327 -5.964 -28.933 1.00 66.12 82 PRO A C 1
ATOM 629 O O . PRO A 1 82 ? 18.172 -5.657 -28.084 1.00 66.12 82 PRO A O 1
ATOM 632 N N . ALA A 1 83 ? 16.947 -7.210 -29.198 1.00 64.69 83 ALA A N 1
ATOM 633 C CA . ALA A 1 83 ? 17.479 -8.379 -28.521 1.00 64.69 83 ALA A CA 1
ATOM 634 C C . ALA A 1 83 ? 18.998 -8.534 -28.761 1.00 64.69 83 ALA A C 1
ATOM 636 O O . ALA A 1 83 ? 19.555 -7.942 -29.687 1.00 64.69 83 ALA A O 1
ATOM 637 N N . ASP A 1 84 ? 19.666 -9.313 -27.909 1.00 62.34 84 ASP A N 1
ATOM 638 C CA . ASP A 1 84 ? 21.106 -9.618 -28.003 1.00 62.34 84 ASP A CA 1
ATOM 639 C C . ASP A 1 84 ? 22.061 -8.406 -27.880 1.00 62.34 84 ASP A C 1
ATOM 641 O O . ASP A 1 84 ? 23.148 -8.348 -28.454 1.00 62.34 84 ASP A O 1
ATOM 645 N N . THR A 1 85 ? 21.666 -7.403 -27.091 1.00 67.50 85 THR A N 1
ATOM 646 C CA . THR A 1 85 ? 22.523 -6.256 -26.746 1.00 67.50 85 THR A CA 1
ATOM 647 C C . THR A 1 85 ? 22.775 -6.187 -25.242 1.00 67.50 85 THR A C 1
ATOM 649 O O . THR A 1 85 ? 21.904 -6.535 -24.447 1.00 67.50 85 THR A O 1
ATOM 652 N N . HIS A 1 86 ? 23.925 -5.644 -24.816 1.00 72.06 86 HIS A N 1
ATOM 653 C CA . HIS A 1 86 ? 24.181 -5.348 -23.393 1.00 72.06 86 HIS A CA 1
ATOM 654 C C . HIS A 1 86 ? 23.093 -4.434 -22.783 1.00 72.06 86 HIS A C 1
ATOM 656 O O . HIS A 1 86 ? 22.761 -4.532 -21.605 1.00 72.06 86 HIS A O 1
ATOM 662 N N . LEU A 1 87 ? 22.442 -3.613 -23.618 1.00 72.62 87 LEU A N 1
ATOM 663 C CA . LEU A 1 87 ? 21.291 -2.791 -23.235 1.00 72.62 87 LEU A CA 1
ATOM 664 C C . LEU A 1 87 ? 20.067 -3.615 -22.817 1.00 72.62 87 LEU A C 1
ATOM 666 O O . LEU A 1 87 ? 19.294 -3.172 -21.970 1.00 72.62 87 LEU A O 1
ATOM 670 N N . THR A 1 88 ? 19.895 -4.812 -23.383 1.00 76.50 88 THR A N 1
ATOM 671 C CA . THR A 1 88 ? 18.807 -5.735 -23.029 1.00 76.50 88 THR A CA 1
ATOM 672 C C . THR A 1 88 ? 18.960 -6.237 -21.596 1.00 76.50 88 THR A C 1
ATOM 674 O O . THR A 1 88 ? 17.979 -6.311 -20.859 1.00 76.50 88 THR A O 1
ATOM 677 N N . GLU A 1 89 ? 20.186 -6.542 -21.169 1.00 77.56 89 GLU A N 1
ATOM 678 C CA . GLU A 1 89 ? 20.474 -6.985 -19.801 1.00 77.56 89 GLU A CA 1
ATOM 679 C C . GLU A 1 89 ? 20.178 -5.875 -18.783 1.00 77.56 89 GLU A C 1
ATOM 681 O O . GLU A 1 89 ? 19.422 -6.094 -17.834 1.00 77.56 89 GLU A O 1
ATOM 686 N N . ILE A 1 90 ? 20.661 -4.655 -19.047 1.00 77.69 90 ILE A N 1
ATOM 687 C CA . ILE A 1 90 ? 20.394 -3.466 -18.219 1.00 77.69 90 ILE A CA 1
ATOM 688 C C . ILE A 1 90 ? 18.883 -3.195 -18.123 1.00 77.69 90 ILE A C 1
ATOM 690 O O . ILE A 1 90 ? 18.344 -2.92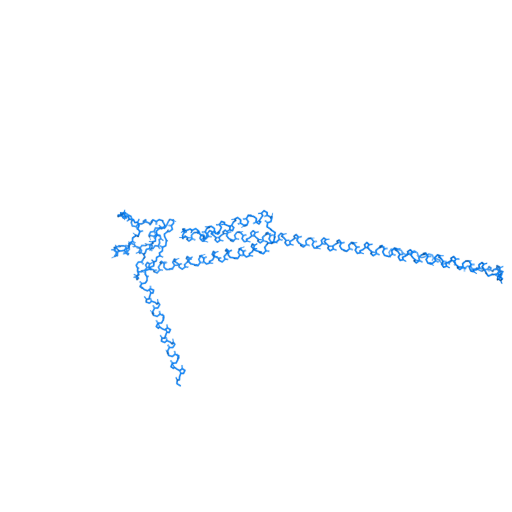7 -17.045 1.00 77.69 90 ILE A O 1
ATOM 694 N N . ALA A 1 91 ? 18.170 -3.302 -19.246 1.00 76.94 91 ALA A N 1
ATOM 695 C CA . ALA A 1 91 ? 16.727 -3.106 -19.289 1.00 76.94 91 ALA A CA 1
ATOM 696 C C . ALA A 1 91 ? 15.958 -4.157 -18.483 1.00 76.94 91 ALA A C 1
ATOM 698 O O . ALA A 1 91 ? 15.009 -3.816 -17.775 1.00 76.94 91 ALA A O 1
ATOM 699 N N . ARG A 1 92 ? 16.378 -5.425 -18.546 1.00 80.81 92 ARG A N 1
ATOM 700 C CA . ARG A 1 92 ? 15.780 -6.511 -17.758 1.00 80.81 92 ARG A CA 1
ATOM 701 C C . ARG A 1 92 ? 16.023 -6.352 -16.273 1.00 80.81 92 ARG A C 1
ATOM 703 O O . ARG A 1 92 ? 15.095 -6.547 -15.495 1.00 80.81 92 ARG A O 1
ATOM 710 N N . GLU A 1 93 ? 17.228 -5.963 -15.873 1.00 82.75 93 GLU A N 1
ATOM 711 C CA . GLU A 1 93 ? 17.523 -5.691 -14.467 1.00 82.75 93 GLU A CA 1
ATOM 712 C C . GLU A 1 93 ? 16.619 -4.570 -13.931 1.00 82.75 93 GLU A C 1
ATOM 714 O O . GLU A 1 93 ? 16.044 -4.680 -12.845 1.00 82.75 93 GLU A O 1
ATOM 719 N N . ARG A 1 94 ? 16.426 -3.506 -14.720 1.00 78.88 94 ARG A N 1
ATOM 720 C CA . ARG A 1 94 ? 15.522 -2.405 -14.364 1.00 78.88 94 ARG A CA 1
ATOM 721 C C . ARG A 1 94 ? 14.063 -2.858 -14.282 1.00 78.88 94 ARG A C 1
ATOM 723 O O . ARG A 1 94 ? 13.388 -2.506 -13.317 1.00 78.88 94 ARG A O 1
ATOM 730 N N . LEU A 1 95 ? 13.588 -3.657 -15.239 1.00 78.44 95 LEU A N 1
ATOM 731 C CA . LEU A 1 95 ? 12.241 -4.240 -15.202 1.00 78.44 95 LEU A CA 1
ATOM 732 C C . LEU A 1 95 ? 12.042 -5.142 -13.981 1.00 78.44 95 LEU A C 1
ATOM 734 O O . LEU A 1 95 ? 11.016 -5.036 -13.318 1.00 78.44 95 LEU A O 1
ATOM 738 N N . SER A 1 96 ? 13.035 -5.958 -13.621 1.00 83.19 96 SER A N 1
ATOM 739 C CA . SER A 1 96 ? 12.984 -6.779 -12.407 1.00 83.19 96 SER A CA 1
ATOM 740 C C . SER A 1 96 ? 12.843 -5.911 -11.156 1.00 83.19 96 SER A C 1
ATOM 742 O O . SER A 1 96 ? 11.967 -6.155 -10.330 1.00 83.19 96 SER A O 1
ATOM 744 N N . LYS A 1 97 ? 13.651 -4.848 -11.032 1.00 82.38 97 LYS A N 1
ATOM 745 C CA . LYS A 1 97 ? 13.545 -3.895 -9.912 1.00 82.38 97 LYS A CA 1
ATOM 746 C C . LYS A 1 97 ? 12.177 -3.215 -9.874 1.00 82.38 97 LYS A C 1
ATOM 748 O O . LYS A 1 97 ? 11.638 -2.976 -8.795 1.00 82.38 97 LYS A O 1
ATOM 753 N N . TYR A 1 98 ? 11.617 -2.901 -11.037 1.00 78.56 98 TYR A N 1
ATOM 754 C CA . TYR A 1 98 ? 10.289 -2.315 -11.159 1.00 78.56 98 TYR A CA 1
ATOM 755 C C . TYR A 1 98 ? 9.191 -3.278 -10.699 1.00 78.56 98 TYR A C 1
ATOM 757 O O . TYR A 1 98 ? 8.337 -2.895 -9.901 1.00 78.56 98 TYR A O 1
ATOM 765 N N . GLU A 1 99 ? 9.232 -4.536 -11.142 1.00 81.81 99 GLU A N 1
ATOM 766 C CA . GLU A 1 99 ? 8.300 -5.570 -10.689 1.00 81.81 99 GLU A CA 1
ATOM 767 C C . GLU A 1 99 ? 8.378 -5.794 -9.179 1.00 81.81 99 GLU A C 1
ATOM 769 O O . GLU A 1 99 ? 7.342 -5.934 -8.52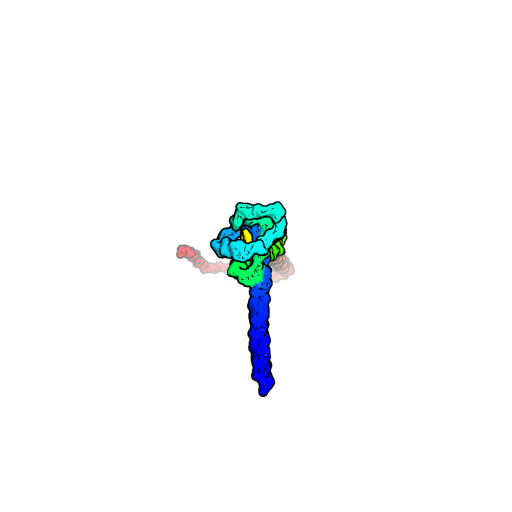5 1.00 81.81 99 GLU A O 1
ATOM 774 N N . ASP A 1 100 ? 9.581 -5.785 -8.607 1.00 86.69 100 ASP A N 1
ATOM 775 C CA . ASP A 1 100 ? 9.770 -5.926 -7.166 1.00 86.69 100 ASP A CA 1
ATOM 776 C C . ASP A 1 100 ? 9.157 -4.754 -6.390 1.00 86.69 100 ASP A C 1
ATOM 778 O O . ASP A 1 100 ? 8.469 -4.976 -5.389 1.00 86.69 100 ASP A O 1
ATOM 782 N N . GLN A 1 101 ? 9.332 -3.513 -6.863 1.00 84.00 101 GLN A N 1
ATOM 783 C CA . GLN A 1 101 ? 8.681 -2.348 -6.251 1.00 84.00 101 GLN A CA 1
ATOM 784 C C . GLN A 1 101 ? 7.165 -2.395 -6.397 1.00 84.00 101 GLN A C 1
ATOM 786 O O . GLN A 1 101 ? 6.455 -2.115 -5.432 1.00 84.00 101 GLN A O 1
ATOM 791 N N . ARG A 1 102 ? 6.661 -2.801 -7.567 1.00 85.00 102 ARG A N 1
ATOM 792 C CA . ARG A 1 102 ? 5.226 -2.967 -7.793 1.00 85.00 102 ARG A CA 1
ATOM 793 C C . ARG A 1 102 ? 4.637 -3.971 -6.808 1.00 85.00 102 ARG A C 1
ATOM 795 O O . ARG A 1 102 ? 3.690 -3.650 -6.100 1.00 85.00 102 ARG A O 1
ATOM 802 N N . ARG A 1 103 ? 5.249 -5.153 -6.686 1.00 87.38 103 ARG A N 1
ATOM 803 C CA . ARG A 1 103 ? 4.828 -6.183 -5.723 1.00 87.38 103 ARG A CA 1
ATOM 804 C C . ARG A 1 103 ? 4.912 -5.685 -4.281 1.00 87.38 103 ARG A C 1
ATOM 806 O O . ARG A 1 103 ? 4.060 -6.036 -3.469 1.00 87.38 103 ARG A O 1
ATOM 813 N N . ALA A 1 104 ? 5.929 -4.897 -3.933 1.00 87.88 104 ALA A N 1
ATOM 814 C CA . ALA A 1 104 ? 6.050 -4.317 -2.597 1.00 87.88 104 ALA A CA 1
ATOM 815 C C . ALA A 1 104 ? 4.934 -3.300 -2.303 1.00 87.88 104 ALA A C 1
ATOM 817 O O . ALA A 1 104 ? 4.355 -3.337 -1.218 1.00 87.88 104 ALA A O 1
ATOM 818 N N . ALA A 1 105 ? 4.604 -2.435 -3.266 1.00 88.12 105 ALA A N 1
ATOM 819 C CA . ALA A 1 105 ? 3.500 -1.486 -3.158 1.00 88.12 105 ALA A CA 1
ATOM 820 C C . ALA A 1 105 ? 2.143 -2.204 -3.065 1.00 88.12 105 ALA A C 1
ATOM 822 O O . ALA A 1 105 ? 1.364 -1.916 -2.160 1.00 88.12 105 ALA A O 1
ATOM 823 N N . GLU A 1 106 ? 1.895 -3.198 -3.925 1.00 89.81 106 GLU A N 1
ATOM 824 C CA . GLU A 1 106 ? 0.689 -4.039 -3.898 1.00 89.81 106 GLU A CA 1
ATOM 825 C C . GLU A 1 106 ? 0.511 -4.727 -2.535 1.00 89.81 106 GLU A C 1
ATOM 827 O O . GLU A 1 106 ? -0.581 -4.715 -1.967 1.00 89.81 106 GLU A O 1
ATOM 832 N N . ARG A 1 107 ? 1.590 -5.286 -1.966 1.00 93.12 107 ARG A N 1
ATOM 833 C CA . ARG A 1 107 ? 1.558 -5.885 -0.620 1.00 93.12 107 ARG A CA 1
ATOM 834 C C . ARG A 1 107 ? 1.217 -4.855 0.452 1.00 93.12 107 ARG A C 1
ATOM 836 O O . ARG A 1 107 ? 0.331 -5.116 1.261 1.00 93.12 107 ARG A O 1
ATOM 843 N N . ALA A 1 108 ? 1.870 -3.693 0.447 1.00 91.38 108 ALA A N 1
ATOM 844 C CA . ALA A 1 108 ? 1.616 -2.640 1.430 1.00 91.38 108 ALA A CA 1
ATOM 845 C C . ALA A 1 108 ? 0.168 -2.122 1.360 1.00 91.38 108 ALA A C 1
ATOM 847 O O . ALA A 1 108 ? -0.478 -1.933 2.395 1.00 91.38 108 ALA A O 1
ATOM 848 N N . LEU A 1 109 ? -0.370 -1.945 0.149 1.00 91.75 109 LEU A N 1
ATOM 849 C CA . LEU A 1 109 ? -1.769 -1.579 -0.077 1.00 91.75 109 LEU A CA 1
ATOM 850 C C . LEU A 1 109 ? -2.720 -2.654 0.455 1.00 91.75 109 LEU A C 1
ATOM 852 O O . LEU A 1 109 ? -3.653 -2.334 1.192 1.00 91.75 109 LEU A O 1
ATOM 856 N N . GLN A 1 110 ? -2.455 -3.926 0.149 1.00 94.38 110 GLN A N 1
ATOM 857 C CA . GLN A 1 110 ? -3.275 -5.048 0.603 1.00 94.38 110 GLN A CA 1
ATOM 858 C C . GLN A 1 110 ? -3.285 -5.169 2.136 1.00 94.38 110 GLN A C 1
ATOM 860 O O . GLN A 1 110 ? -4.353 -5.263 2.742 1.00 94.38 110 GLN A O 1
ATOM 865 N N . GLU A 1 111 ? -2.116 -5.108 2.778 1.00 92.81 111 GLU A N 1
ATOM 866 C CA . GLU A 1 111 ? -1.983 -5.152 4.240 1.00 92.81 111 GLU A CA 1
ATOM 867 C C . GLU A 1 111 ? -2.737 -3.996 4.912 1.00 92.81 111 GLU A C 1
ATOM 869 O 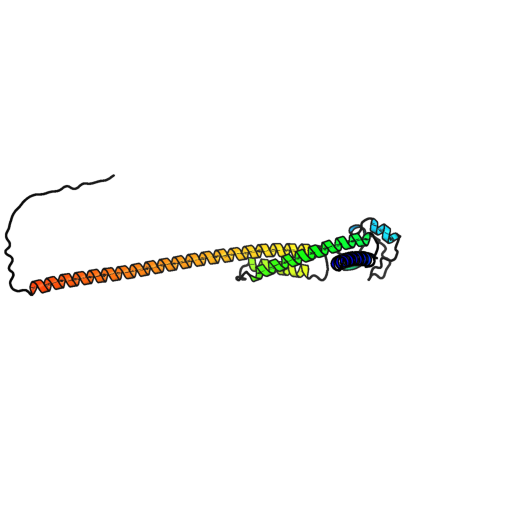O . GLU A 1 111 ? -3.457 -4.188 5.899 1.00 92.81 111 GLU A O 1
ATOM 874 N N . THR A 1 112 ? -2.630 -2.797 4.342 1.00 92.12 112 THR A N 1
ATOM 875 C CA . THR A 1 112 ? -3.294 -1.593 4.852 1.00 92.12 112 THR A CA 1
ATOM 876 C C . THR A 1 112 ? -4.810 -1.653 4.655 1.00 92.12 112 THR A C 1
ATOM 878 O O . THR A 1 112 ? -5.576 -1.307 5.561 1.00 92.12 112 THR A O 1
ATOM 881 N N . ALA A 1 113 ? -5.277 -2.167 3.516 1.00 91.69 113 ALA A N 1
ATOM 882 C CA . ALA A 1 113 ? -6.693 -2.406 3.263 1.00 91.69 113 ALA A CA 1
ATOM 883 C C . ALA A 1 113 ? -7.281 -3.438 4.242 1.00 91.69 113 ALA A C 1
ATOM 885 O O . ALA A 1 113 ? -8.395 -3.263 4.750 1.00 91.69 113 ALA A O 1
ATOM 886 N N . ASP A 1 114 ? -6.524 -4.483 4.578 1.00 91.81 114 ASP A N 1
ATOM 887 C CA . ASP A 1 114 ? -6.939 -5.478 5.564 1.00 91.81 114 ASP A CA 1
ATOM 888 C C . ASP A 1 114 ? -6.968 -4.913 6.995 1.00 91.81 114 ASP A C 1
ATOM 890 O O . ASP A 1 114 ? -7.864 -5.260 7.773 1.00 91.81 114 ASP A O 1
ATOM 894 N N . LEU A 1 115 ? -6.065 -3.989 7.349 1.00 88.31 115 LEU A N 1
ATOM 895 C CA . LEU A 1 115 ? -6.148 -3.227 8.604 1.00 88.31 115 LEU A CA 1
ATOM 896 C C . LEU A 1 115 ? -7.412 -2.360 8.655 1.00 88.31 115 LEU A C 1
ATOM 898 O O . LEU A 1 115 ? -8.159 -2.419 9.636 1.00 88.31 115 LEU A O 1
ATOM 902 N N . LYS A 1 116 ? -7.708 -1.622 7.580 1.00 90.44 116 LYS A N 1
ATOM 903 C CA . LYS A 1 116 ? -8.925 -0.806 7.456 1.00 90.44 116 LYS A CA 1
ATOM 904 C C . LYS A 1 116 ? -10.196 -1.631 7.670 1.00 90.44 116 LYS A C 1
ATOM 906 O O . LYS A 1 116 ? -11.105 -1.166 8.357 1.00 90.44 116 LYS A O 1
ATOM 911 N N . ARG A 1 117 ? -10.256 -2.860 7.135 1.00 88.44 117 ARG A N 1
ATOM 912 C CA . ARG A 1 117 ? -11.393 -3.791 7.307 1.00 88.44 117 ARG A CA 1
ATOM 913 C C . ARG A 1 117 ? -11.586 -4.257 8.754 1.00 88.44 117 ARG A C 1
ATOM 915 O O . ARG A 1 117 ? -12.717 -4.505 9.163 1.00 88.44 117 ARG A O 1
ATOM 922 N N . LYS A 1 118 ? -10.510 -4.381 9.538 1.00 87.06 118 LYS A N 1
ATOM 923 C CA . LYS A 1 118 ? -10.568 -4.827 10.946 1.00 87.06 118 LYS A CA 1
ATOM 924 C C . LYS A 1 118 ? -11.070 -3.740 11.901 1.00 87.06 118 LYS A C 1
ATOM 926 O O . LYS A 1 118 ? -11.520 -4.055 13.005 1.00 87.06 118 LYS A O 1
ATOM 931 N N . ILE A 1 119 ? -10.990 -2.469 11.511 1.00 85.38 119 ILE A N 1
ATOM 932 C CA . ILE A 1 119 ? -11.387 -1.341 12.358 1.00 85.38 119 ILE A CA 1
ATOM 933 C C . ILE A 1 119 ? -12.888 -1.092 12.210 1.00 85.38 119 ILE A C 1
ATOM 935 O O . ILE A 1 119 ? -13.368 -0.599 11.196 1.00 85.38 119 ILE A O 1
ATOM 939 N N . THR A 1 120 ? -13.640 -1.394 13.266 1.00 77.12 120 THR A N 1
ATOM 940 C CA . THR A 1 120 ? -15.103 -1.243 13.304 1.00 77.12 120 THR A CA 1
ATOM 941 C C . THR A 1 120 ? -15.580 0.185 13.567 1.00 77.12 120 THR A C 1
ATOM 943 O O . THR A 1 120 ? -16.758 0.477 13.379 1.00 77.12 120 THR A O 1
ATOM 946 N N . ASN A 1 121 ? -14.696 1.086 14.008 1.00 76.25 121 ASN A N 1
ATOM 947 C CA . ASN A 1 121 ? -15.036 2.480 14.289 1.00 76.25 121 ASN A CA 1
ATOM 948 C C . ASN A 1 121 ? -14.401 3.417 13.254 1.00 76.25 121 ASN A C 1
ATOM 950 O O . ASN A 1 121 ? -13.241 3.800 13.380 1.00 76.25 121 ASN A O 1
ATOM 954 N N . ASN A 1 122 ? -15.199 3.806 12.267 1.00 79.44 122 ASN A N 1
ATOM 955 C CA . ASN A 1 122 ? -14.825 4.661 11.140 1.00 79.44 122 ASN A CA 1
ATOM 956 C C . ASN A 1 122 ? -15.037 6.170 11.390 1.00 79.44 122 ASN A C 1
ATOM 958 O O . ASN A 1 122 ? -14.798 6.987 10.502 1.00 79.44 122 ASN A O 1
ATOM 962 N N . ASN A 1 123 ? -15.480 6.559 12.590 1.00 80.81 123 ASN A N 1
ATOM 963 C CA . ASN A 1 123 ? -15.837 7.947 12.904 1.00 80.81 123 ASN A CA 1
ATOM 964 C C . ASN A 1 123 ? -14.702 8.777 13.522 1.00 80.81 123 ASN A C 1
ATOM 966 O O . ASN A 1 123 ? -14.921 9.947 13.833 1.00 80.81 123 ASN A O 1
ATOM 970 N N . SER A 1 124 ? -13.508 8.214 13.731 1.00 84.62 124 SER A N 1
ATOM 971 C CA . SER A 1 124 ? -12.369 9.000 14.217 1.00 84.62 124 SER A CA 1
ATOM 972 C C . SER A 1 124 ? -11.732 9.809 13.086 1.00 84.62 124 SER A C 1
ATOM 974 O O . SER A 1 124 ? -11.633 9.348 11.952 1.00 84.62 124 SER A O 1
ATOM 976 N N . GLU A 1 125 ? -11.262 11.012 13.407 1.00 88.25 125 GLU A N 1
ATOM 977 C CA . GLU A 1 125 ? -10.495 11.856 12.482 1.00 88.25 125 GLU A CA 1
ATOM 978 C C . GLU A 1 125 ? -9.263 11.116 11.942 1.00 88.25 125 GLU A C 1
ATOM 980 O O . GLU A 1 125 ? -9.075 11.039 10.734 1.00 88.25 125 GLU A O 1
ATOM 985 N N . THR A 1 126 ? -8.537 10.417 12.821 1.00 88.75 126 THR A N 1
ATOM 986 C CA . THR A 1 126 ? -7.395 9.560 12.462 1.00 88.75 126 THR A CA 1
ATOM 987 C C . THR A 1 126 ? -7.760 8.461 11.456 1.00 88.75 126 THR A C 1
ATOM 989 O O . THR A 1 126 ? -6.959 8.136 10.590 1.00 88.75 126 THR A O 1
ATOM 992 N N . TYR A 1 127 ? -8.966 7.882 11.536 1.00 91.12 127 TYR A N 1
ATOM 993 C CA . TYR A 1 127 ? -9.417 6.893 10.550 1.00 91.12 127 TYR A CA 1
ATOM 994 C C . TYR A 1 127 ? -9.696 7.540 9.191 1.00 91.12 127 TYR A C 1
ATOM 996 O O . TYR A 1 127 ? -9.395 6.947 8.157 1.00 91.12 127 TYR A O 1
ATOM 1004 N N . ARG A 1 128 ? -10.278 8.745 9.178 1.00 90.44 128 ARG A N 1
ATOM 1005 C CA . ARG A 1 128 ? -10.561 9.476 7.935 1.00 90.44 128 ARG A CA 1
ATOM 1006 C C . ARG A 1 128 ? -9.276 9.892 7.231 1.00 90.44 128 ARG A C 1
ATOM 1008 O O . ARG A 1 128 ? -9.184 9.706 6.025 1.00 90.44 128 ARG A O 1
ATOM 1015 N N . GLU A 1 129 ? -8.299 10.383 7.985 1.00 91.62 129 GLU A N 1
ATOM 1016 C CA . GLU A 1 129 ? -6.963 10.715 7.485 1.00 91.62 129 GLU A CA 1
ATOM 1017 C C . GLU A 1 129 ? -6.262 9.473 6.914 1.00 91.62 129 GLU A C 1
ATOM 1019 O O . GLU A 1 129 ? -5.851 9.474 5.757 1.00 91.62 129 GLU A O 1
ATOM 1024 N N . ALA A 1 130 ? -6.253 8.361 7.661 1.00 91.44 130 ALA A N 1
ATOM 1025 C CA . ALA A 1 130 ? -5.718 7.087 7.178 1.00 91.44 130 ALA A CA 1
ATOM 1026 C C . ALA A 1 130 ? -6.403 6.620 5.882 1.00 91.44 130 ALA A C 1
ATOM 1028 O O . ALA A 1 130 ? -5.741 6.174 4.946 1.00 91.44 130 ALA A O 1
ATOM 1029 N N . ALA A 1 131 ? -7.731 6.736 5.800 1.00 92.31 131 ALA A N 1
ATOM 1030 C CA . ALA A 1 131 ? -8.492 6.346 4.618 1.00 92.31 131 ALA A CA 1
ATOM 1031 C C . ALA A 1 131 ? -8.252 7.268 3.412 1.00 92.31 131 ALA A C 1
ATOM 1033 O O . ALA A 1 131 ? -8.300 6.781 2.283 1.00 92.31 131 ALA A O 1
ATOM 1034 N N . ALA A 1 132 ? -8.000 8.561 3.637 1.00 93.38 132 ALA A N 1
ATOM 1035 C CA . ALA A 1 132 ? -7.627 9.502 2.586 1.00 93.38 132 ALA A CA 1
ATOM 1036 C C . ALA A 1 132 ? -6.243 9.163 2.016 1.00 93.38 132 ALA A C 1
ATOM 1038 O O . ALA A 1 132 ? -6.124 8.999 0.805 1.00 93.38 132 ALA A O 1
ATOM 1039 N N . LEU A 1 133 ? -5.249 8.929 2.881 1.00 92.44 133 LEU A N 1
ATOM 1040 C CA . LEU A 1 133 ? -3.907 8.510 2.461 1.00 92.44 133 LEU A CA 1
ATOM 1041 C C . LEU A 1 133 ? -3.915 7.172 1.715 1.00 92.44 133 LEU A C 1
ATOM 1043 O O . LEU A 1 133 ? -3.212 7.025 0.721 1.00 92.44 133 LEU A O 1
ATOM 1047 N N . LEU A 1 134 ? -4.739 6.206 2.143 1.00 93.19 134 LEU A N 1
ATOM 1048 C CA . LEU A 1 134 ? -4.883 4.944 1.410 1.00 93.19 134 LEU A CA 1
ATOM 1049 C C . LEU A 1 134 ? -5.435 5.179 0.000 1.00 93.19 134 LEU A C 1
ATOM 1051 O O . LEU A 1 134 ? -4.953 4.578 -0.949 1.00 93.19 134 LEU A O 1
ATOM 1055 N N . LYS A 1 135 ? -6.416 6.074 -0.146 1.00 91.94 135 LYS A N 1
ATOM 1056 C CA . LYS A 1 135 ? -6.981 6.414 -1.455 1.00 91.94 135 LYS A CA 1
ATOM 1057 C C . LYS A 1 135 ? -5.959 7.125 -2.348 1.00 91.94 135 LYS A C 1
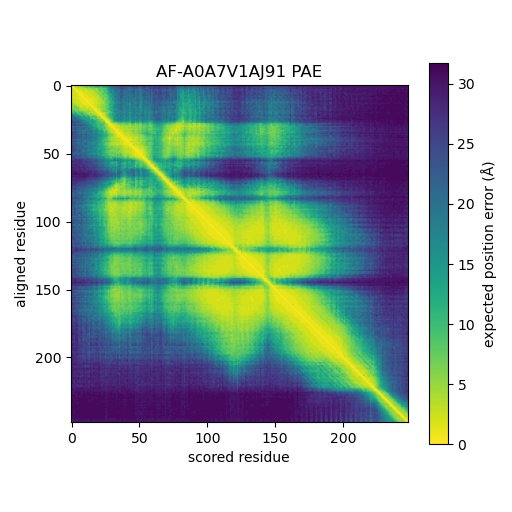ATOM 1059 O O . LYS A 1 135 ? -5.929 6.890 -3.550 1.00 91.94 135 LYS A O 1
ATOM 1064 N N . GLU A 1 136 ? -5.123 7.991 -1.780 1.00 90.44 136 GLU A N 1
ATOM 1065 C CA . GLU A 1 136 ? -4.008 8.605 -2.512 1.00 90.44 136 GLU A CA 1
ATOM 1066 C C . GLU A 1 136 ? -2.970 7.564 -2.942 1.00 90.44 136 GLU A C 1
ATOM 1068 O O . GLU A 1 136 ? -2.496 7.614 -4.074 1.00 90.44 136 GLU A O 1
ATOM 1073 N N . ALA A 1 137 ? -2.676 6.586 -2.083 1.00 90.56 137 ALA A N 1
ATOM 1074 C CA . ALA A 1 137 ? -1.795 5.469 -2.405 1.00 90.56 137 ALA A CA 1
ATOM 1075 C C . ALA A 1 137 ? -2.357 4.589 -3.538 1.00 90.56 137 ALA A C 1
ATOM 1077 O O . ALA A 1 137 ? -1.616 4.224 -4.447 1.00 90.56 137 ALA A O 1
ATOM 1078 N N . GLU A 1 138 ? -3.659 4.282 -3.508 1.00 90.06 138 GLU A N 1
ATOM 1079 C CA . GLU A 1 138 ? -4.371 3.556 -4.572 1.00 90.06 138 GLU A CA 1
ATOM 1080 C C . GLU A 1 138 ? -4.301 4.331 -5.897 1.00 90.06 138 GLU A C 1
ATOM 1082 O O . GLU A 1 138 ? -3.865 3.783 -6.902 1.00 90.06 138 GLU A O 1
ATOM 1087 N N . ASN A 1 139 ? -4.600 5.635 -5.888 1.00 88.12 139 ASN A N 1
ATOM 1088 C CA . ASN A 1 139 ? -4.499 6.478 -7.085 1.00 88.12 139 ASN A CA 1
ATOM 1089 C C . ASN A 1 139 ? -3.067 6.546 -7.645 1.00 88.12 139 ASN A C 1
ATOM 1091 O O . ASN A 1 139 ? -2.881 6.600 -8.858 1.00 88.12 139 ASN A O 1
ATOM 1095 N N . ALA A 1 140 ? -2.055 6.573 -6.773 1.00 85.31 140 ALA A N 1
ATOM 1096 C CA . ALA A 1 140 ? -0.657 6.558 -7.189 1.00 85.31 140 ALA A CA 1
ATOM 1097 C C . ALA A 1 140 ? -0.267 5.211 -7.820 1.00 85.31 140 ALA A C 1
ATOM 1099 O O . ALA A 1 140 ? 0.497 5.191 -8.781 1.00 85.31 140 ALA A O 1
ATOM 1100 N N . ALA A 1 141 ? -0.807 4.095 -7.322 1.00 83.19 141 ALA A N 1
ATOM 1101 C CA . ALA A 1 141 ? -0.573 2.768 -7.889 1.00 83.19 141 ALA A CA 1
ATOM 1102 C C . ALA A 1 141 ? -1.341 2.521 -9.202 1.00 83.19 141 ALA A C 1
ATOM 1104 O O . ALA A 1 141 ? -0.815 1.835 -10.080 1.00 83.19 141 ALA A O 1
ATOM 1105 N N . ASP A 1 142 ? -2.541 3.095 -9.335 1.00 78.19 142 ASP A N 1
ATOM 1106 C CA . ASP A 1 142 ? -3.429 2.964 -10.500 1.00 78.19 142 ASP A CA 1
ATOM 1107 C C . ASP A 1 142 ? -3.117 3.957 -11.631 1.00 78.19 142 ASP A C 1
ATOM 1109 O O . ASP A 1 142 ? -3.666 3.834 -12.727 1.00 78.19 142 ASP A O 1
ATOM 1113 N N . GLY A 1 143 ? -2.266 4.959 -11.384 1.00 65.31 143 GLY A N 1
ATOM 1114 C CA . GLY A 1 143 ? -1.916 5.973 -12.374 1.00 65.31 143 GLY A CA 1
ATOM 1115 C C . GLY A 1 143 ? -1.466 5.344 -13.696 1.00 65.31 143 GLY A C 1
ATOM 1116 O O . GLY A 1 143 ? -0.500 4.584 -13.728 1.00 65.31 143 GLY A O 1
ATOM 1117 N N . GLU A 1 144 ? -2.143 5.698 -14.798 1.00 54.47 144 GLU A N 1
ATOM 1118 C CA . GLU A 1 144 ? -1.895 5.174 -16.159 1.00 54.47 144 GLU A CA 1
ATOM 1119 C C . GLU A 1 144 ? -0.437 5.359 -16.635 1.00 54.47 144 GLU A C 1
ATOM 1121 O O . GLU A 1 144 ? 0.024 4.714 -17.579 1.00 54.47 144 GLU A O 1
ATOM 1126 N N . THR A 1 145 ? 0.316 6.223 -15.959 1.00 52.97 145 THR A N 1
ATOM 1127 C CA . THR A 1 145 ? 1.760 6.395 -16.093 1.00 52.97 145 THR A CA 1
ATOM 1128 C C . THR A 1 145 ? 2.493 5.346 -15.250 1.00 52.97 145 THR A C 1
ATOM 1130 O O . THR A 1 145 ? 2.802 5.559 -14.078 1.00 52.97 145 THR A O 1
ATOM 1133 N N . TYR A 1 146 ? 2.811 4.207 -15.866 1.00 56.03 146 TYR A N 1
ATOM 1134 C CA . TYR A 1 146 ? 3.741 3.207 -15.333 1.00 56.03 146 TYR A CA 1
ATOM 1135 C C . TYR A 1 146 ? 5.089 3.862 -14.980 1.00 56.03 146 TYR A C 1
ATOM 1137 O O . TYR A 1 146 ? 5.915 4.092 -15.859 1.00 56.03 146 TYR A O 1
ATOM 1145 N N . GLY A 1 147 ? 5.314 4.181 -13.701 1.00 62.91 147 GLY A N 1
ATOM 1146 C CA . GLY A 1 147 ? 6.538 4.845 -13.242 1.00 62.91 147 GLY A CA 1
ATOM 1147 C C . GLY A 1 147 ? 7.023 4.303 -11.903 1.00 62.91 147 GLY A C 1
ATOM 1148 O O . GLY A 1 147 ? 6.246 4.156 -10.963 1.00 62.91 147 GLY A O 1
ATOM 1149 N N . PHE A 1 148 ? 8.314 3.998 -11.806 1.00 68.06 148 PHE A N 1
ATOM 1150 C CA . PHE A 1 148 ? 8.983 3.462 -10.623 1.00 68.06 148 PHE A CA 1
ATOM 1151 C C . PHE A 1 148 ? 8.772 4.369 -9.407 1.00 68.06 148 PHE A C 1
ATOM 1153 O O . PHE A 1 148 ? 8.519 3.889 -8.302 1.00 68.06 148 PHE A O 1
ATOM 1160 N N . ARG A 1 149 ? 8.789 5.692 -9.626 1.00 72.75 149 ARG A N 1
ATOM 1161 C CA . ARG A 1 149 ? 8.470 6.689 -8.592 1.00 72.75 149 ARG A CA 1
ATOM 1162 C C . ARG A 1 149 ? 7.054 6.546 -8.038 1.00 72.75 149 ARG A C 1
ATOM 1164 O O . ARG A 1 149 ? 6.886 6.622 -6.826 1.00 72.75 149 ARG A O 1
ATOM 1171 N N . ASN A 1 150 ? 6.071 6.258 -8.888 1.00 80.75 150 ASN A N 1
ATOM 1172 C CA . ASN A 1 150 ? 4.678 6.134 -8.464 1.00 80.75 150 ASN A CA 1
ATOM 1173 C C . ASN A 1 150 ? 4.492 4.965 -7.492 1.00 80.75 150 ASN A C 1
ATOM 1175 O O . ASN A 1 150 ? 3.792 5.112 -6.496 1.00 80.75 150 ASN A O 1
ATOM 1179 N N . TYR A 1 151 ? 5.178 3.837 -7.706 1.00 83.62 151 TYR A N 1
ATOM 1180 C CA . TYR A 1 151 ? 5.124 2.713 -6.765 1.00 83.62 151 TYR A CA 1
ATOM 1181 C C . TYR A 1 151 ? 5.864 2.975 -5.454 1.00 83.62 151 TYR A C 1
ATOM 1183 O O . TYR A 1 151 ? 5.416 2.511 -4.405 1.00 83.62 151 TYR A O 1
ATOM 1191 N N . ILE A 1 152 ? 6.954 3.745 -5.479 1.00 85.81 152 ILE A N 1
ATOM 1192 C CA . ILE A 1 152 ? 7.624 4.183 -4.247 1.00 85.81 152 ILE A CA 1
ATOM 1193 C C . ILE A 1 152 ? 6.694 5.083 -3.431 1.00 85.81 152 ILE A C 1
ATOM 1195 O O . ILE A 1 152 ? 6.538 4.870 -2.227 1.00 85.81 152 ILE A O 1
ATOM 1199 N N . ASP A 1 153 ? 6.052 6.054 -4.078 1.00 87.44 153 ASP A N 1
ATOM 1200 C CA . ASP A 1 153 ? 5.126 6.967 -3.413 1.00 87.44 153 ASP A CA 1
ATOM 1201 C C . ASP A 1 153 ? 3.870 6.242 -2.924 1.00 87.44 153 ASP A C 1
ATOM 1203 O O . ASP A 1 153 ? 3.491 6.411 -1.765 1.00 87.44 153 ASP A O 1
ATOM 1207 N N . ALA A 1 154 ? 3.285 5.362 -3.742 1.00 88.44 154 ALA A N 1
ATOM 1208 C CA . ALA A 1 154 ? 2.158 4.520 -3.350 1.00 88.44 154 ALA A CA 1
ATOM 1209 C C . ALA A 1 154 ? 2.496 3.680 -2.115 1.00 88.44 154 ALA A C 1
ATOM 1211 O O . ALA A 1 154 ? 1.737 3.654 -1.148 1.00 88.44 154 ALA A O 1
ATOM 1212 N N . ARG A 1 155 ? 3.673 3.044 -2.097 1.00 91.25 155 ARG A N 1
ATOM 1213 C CA . ARG A 1 155 ? 4.137 2.281 -0.937 1.00 91.25 155 ARG A CA 1
ATOM 1214 C C . ARG A 1 155 ? 4.304 3.167 0.297 1.00 91.25 155 ARG A C 1
ATOM 1216 O O . ARG A 1 155 ? 3.833 2.795 1.368 1.00 91.25 155 ARG A O 1
ATOM 1223 N N . ARG A 1 156 ? 4.952 4.329 0.167 1.00 93.25 156 ARG A N 1
ATOM 1224 C CA . ARG A 1 156 ? 5.163 5.269 1.280 1.00 93.25 156 ARG A CA 1
ATOM 1225 C C . ARG A 1 156 ? 3.832 5.718 1.887 1.00 93.25 156 ARG A C 1
ATOM 1227 O O . ARG A 1 156 ? 3.675 5.670 3.105 1.00 93.25 156 ARG A O 1
ATOM 1234 N N . LEU A 1 157 ? 2.880 6.110 1.040 1.00 92.62 157 LEU A N 1
ATOM 1235 C CA . LEU A 1 157 ? 1.541 6.538 1.449 1.00 92.62 157 LEU A CA 1
ATOM 1236 C C . LEU A 1 157 ? 0.750 5.390 2.094 1.00 92.62 157 LEU A C 1
ATOM 1238 O O . LEU A 1 157 ? 0.086 5.595 3.111 1.00 92.62 157 LEU A O 1
ATOM 1242 N N . ALA A 1 158 ? 0.863 4.170 1.558 1.00 91.69 158 ALA A N 1
ATOM 1243 C CA . ALA A 1 158 ? 0.245 2.982 2.141 1.00 91.69 158 ALA A CA 1
ATOM 1244 C C . ALA A 1 158 ? 0.815 2.667 3.534 1.00 91.69 158 ALA A C 1
ATOM 1246 O O . ALA A 1 158 ? 0.054 2.462 4.476 1.00 91.69 158 ALA A O 1
ATOM 1247 N N . GLU A 1 159 ? 2.140 2.694 3.707 1.00 93.12 159 GLU A N 1
ATOM 1248 C CA . GLU A 1 159 ? 2.784 2.474 5.008 1.00 93.12 159 GLU A CA 1
ATOM 1249 C C . GLU A 1 159 ? 2.379 3.545 6.041 1.00 93.12 159 GLU A C 1
ATOM 1251 O O . GLU A 1 159 ? 2.124 3.226 7.207 1.00 93.12 159 GLU A O 1
ATOM 1256 N N . GLU A 1 160 ? 2.281 4.812 5.631 1.00 93.94 160 GLU A N 1
ATOM 1257 C CA . GLU A 1 160 ? 1.829 5.917 6.486 1.00 93.94 160 GLU A CA 1
ATOM 1258 C C . GLU A 1 160 ? 0.360 5.749 6.901 1.00 93.94 160 GLU A C 1
ATOM 1260 O O . GLU A 1 160 ? 0.027 5.821 8.090 1.00 93.94 160 GLU A O 1
ATOM 1265 N N . SER A 1 161 ? -0.503 5.406 5.945 1.00 93.00 161 SER A N 1
ATOM 1266 C CA . SER A 1 161 ? -1.898 5.044 6.197 1.00 93.00 161 SER A CA 1
ATOM 1267 C C . SER A 1 161 ? -2.018 3.863 7.173 1.00 93.00 161 SER A C 1
ATOM 1269 O O . SER A 1 161 ? -2.787 3.924 8.139 1.00 93.00 161 SER A O 1
ATOM 1271 N N . GLY A 1 162 ? -1.205 2.817 6.997 1.00 91.06 162 GLY A N 1
ATOM 1272 C CA . GLY A 1 162 ? -1.152 1.654 7.884 1.00 91.06 162 GLY A CA 1
ATOM 1273 C C . GLY A 1 162 ? -0.808 2.019 9.329 1.00 91.06 162 GLY A C 1
ATOM 1274 O O . GLY A 1 162 ? -1.455 1.532 10.262 1.00 91.06 162 GLY A O 1
ATOM 1275 N N . ARG A 1 163 ? 0.146 2.938 9.536 1.00 93.19 163 ARG A N 1
ATOM 1276 C CA . ARG A 1 163 ? 0.482 3.457 10.876 1.00 93.19 163 ARG A CA 1
ATOM 1277 C C . ARG A 1 163 ? -0.700 4.183 11.512 1.00 93.19 163 ARG A C 1
ATOM 1279 O O . ARG A 1 163 ? -1.001 3.942 12.682 1.00 93.19 163 ARG A O 1
ATOM 1286 N N . LEU A 1 164 ? -1.401 5.030 10.760 1.00 91.75 164 LEU A N 1
ATOM 1287 C CA . LEU A 1 164 ? -2.575 5.738 11.275 1.00 91.75 164 LEU A CA 1
ATOM 1288 C C . LEU A 1 164 ? -3.731 4.782 11.601 1.00 91.75 164 LEU A C 1
ATOM 1290 O O . LEU A 1 164 ? -4.385 4.941 12.637 1.00 91.75 164 LEU A O 1
ATOM 1294 N N . PHE A 1 165 ? -3.952 3.745 10.788 1.00 91.88 165 PHE A N 1
ATOM 1295 C CA . PHE A 1 165 ? -4.918 2.693 11.109 1.00 91.88 165 PHE A CA 1
ATOM 1296 C C . PHE A 1 165 ? -4.541 1.934 12.385 1.00 91.88 165 PHE A C 1
ATOM 1298 O O . PHE A 1 165 ? -5.415 1.698 13.222 1.00 91.88 165 PHE A O 1
ATOM 1305 N N . ALA A 1 166 ? -3.261 1.618 12.598 1.00 89.94 166 ALA A N 1
ATOM 1306 C CA . ALA A 1 166 ? -2.800 0.985 13.834 1.00 89.94 166 ALA A CA 1
ATOM 1307 C C . ALA A 1 166 ? -3.086 1.861 15.070 1.00 89.94 166 ALA A C 1
ATOM 1309 O O . ALA A 1 166 ? -3.658 1.382 16.052 1.00 89.94 166 ALA A O 1
ATOM 1310 N N . VAL A 1 167 ? -2.803 3.167 14.991 1.00 89.81 167 VAL A N 1
ATOM 1311 C CA . VAL A 1 167 ? -3.127 4.133 16.059 1.00 89.81 167 VAL A CA 1
ATOM 1312 C C . VAL A 1 167 ? -4.639 4.213 16.297 1.00 89.81 167 VAL A C 1
ATOM 1314 O O . VAL A 1 167 ? -5.106 4.232 17.441 1.00 89.81 167 VAL A O 1
ATOM 1317 N N . ALA A 1 168 ? -5.443 4.241 15.231 1.00 87.31 168 ALA A N 1
ATOM 1318 C CA . ALA A 1 168 ? -6.898 4.243 15.343 1.00 87.31 168 ALA A CA 1
ATOM 1319 C C . ALA A 1 168 ? -7.420 2.962 16.022 1.00 87.31 168 ALA A C 1
ATOM 1321 O O . ALA A 1 168 ? -8.300 3.038 16.886 1.00 87.31 168 ALA A O 1
ATOM 1322 N N . GLN A 1 169 ? -6.855 1.799 15.686 1.00 89.44 169 GLN A N 1
ATOM 1323 C CA . GLN A 1 169 ? -7.200 0.513 16.291 1.00 89.44 169 GLN A CA 1
ATOM 1324 C C . GLN A 1 169 ? -6.855 0.474 17.786 1.00 89.44 169 GLN A C 1
ATOM 1326 O O . GLN A 1 169 ? -7.691 0.060 18.595 1.00 89.44 169 GLN A O 1
ATOM 1331 N N . GLU A 1 170 ? -5.672 0.952 18.171 1.00 88.56 170 GLU A N 1
ATOM 1332 C CA . GLU A 1 170 ? -5.239 1.016 19.570 1.00 88.56 170 GLU A CA 1
ATOM 1333 C C . GLU A 1 170 ? -6.188 1.885 20.409 1.00 88.56 170 GLU A C 1
ATOM 1335 O O . GLU A 1 170 ? -6.673 1.468 21.466 1.00 88.56 170 GLU A O 1
ATOM 1340 N N . ARG A 1 171 ? -6.570 3.062 19.895 1.00 86.44 171 ARG A N 1
ATOM 1341 C CA . ARG A 1 171 ? -7.539 3.950 20.561 1.00 86.44 171 ARG A CA 1
ATOM 1342 C C . ARG A 1 171 ? -8.888 3.266 20.792 1.00 86.44 171 ARG A C 1
ATOM 1344 O O . ARG A 1 171 ? -9.497 3.440 21.853 1.00 86.44 171 ARG A O 1
ATOM 1351 N N . VAL A 1 172 ? -9.363 2.474 19.828 1.00 86.00 172 VAL A N 1
ATOM 1352 C CA . VAL A 1 172 ? -10.607 1.697 19.964 1.00 86.00 172 VAL A CA 1
ATOM 1353 C C . VAL A 1 172 ? -10.470 0.623 21.044 1.00 86.00 172 VAL A C 1
ATOM 1355 O O . VAL A 1 172 ? -11.374 0.480 21.873 1.00 86.00 172 VAL A O 1
ATOM 1358 N N . GLN A 1 173 ? -9.343 -0.093 21.090 1.00 87.12 173 GLN A N 1
ATOM 1359 C CA . GLN A 1 173 ? -9.089 -1.109 22.114 1.00 87.12 173 GLN A CA 1
ATOM 1360 C C . GLN A 1 173 ? -9.045 -0.504 23.521 1.00 87.12 173 GLN A C 1
ATOM 1362 O O . GLN A 1 173 ? -9.730 -1.006 24.414 1.00 87.12 173 GLN A O 1
ATOM 1367 N N . ILE A 1 174 ? -8.341 0.619 23.706 1.00 87.12 174 ILE A N 1
ATOM 1368 C CA . ILE A 1 174 ? -8.282 1.347 24.985 1.00 87.12 174 ILE A CA 1
ATOM 1369 C C . ILE A 1 174 ? -9.679 1.806 25.424 1.00 87.12 174 ILE A C 1
ATOM 1371 O O . ILE A 1 174 ? -10.034 1.737 26.603 1.00 87.12 174 ILE A O 1
ATOM 1375 N N . ARG A 1 175 ? -10.512 2.284 24.492 1.00 86.19 175 ARG A N 1
ATOM 1376 C CA . ARG A 1 175 ? -11.884 2.695 24.821 1.00 86.19 175 ARG A CA 1
ATOM 1377 C C . ARG A 1 175 ? -12.731 1.505 25.268 1.00 86.19 175 ARG A C 1
ATOM 1379 O O . ARG A 1 175 ? -13.464 1.618 26.250 1.00 86.19 175 ARG A O 1
ATOM 1386 N N . ARG A 1 176 ? -12.608 0.367 24.579 1.00 86.06 176 ARG A N 1
ATOM 1387 C CA . ARG A 1 176 ? -13.343 -0.864 24.893 1.00 86.06 176 ARG A CA 1
ATOM 1388 C C . ARG A 1 176 ? -12.950 -1.428 26.256 1.00 86.06 176 ARG A C 1
ATOM 1390 O O . ARG A 1 176 ? -13.833 -1.789 27.029 1.00 86.06 176 ARG A O 1
ATOM 1397 N N . THR A 1 177 ? -11.660 -1.462 26.590 1.00 89.44 177 THR A N 1
ATOM 1398 C CA . THR A 1 177 ? -11.201 -1.925 27.910 1.00 89.44 177 THR A CA 1
ATOM 1399 C C . THR A 1 177 ? -11.724 -1.023 29.023 1.00 89.44 177 THR A C 1
ATOM 1401 O O . THR A 1 177 ? -12.295 -1.531 29.985 1.00 89.44 177 THR A O 1
ATOM 1404 N N . LYS A 1 178 ? -11.656 0.308 28.866 1.00 89.81 178 LYS A N 1
ATOM 1405 C CA . LYS A 1 178 ? -12.244 1.259 29.831 1.00 89.81 178 LYS A CA 1
ATOM 1406 C C . LYS A 1 178 ? -13.744 1.032 30.044 1.00 89.81 178 LYS A C 1
ATOM 1408 O O . LYS A 1 178 ? -14.204 1.049 31.183 1.00 89.81 178 LYS A O 1
ATOM 1413 N N . GLN A 1 179 ? -14.503 0.786 28.974 1.00 88.94 179 GLN A N 1
ATOM 1414 C CA . GLN A 1 179 ? -15.937 0.487 29.069 1.00 88.94 179 GLN A CA 1
ATOM 1415 C C . GLN A 1 179 ? -16.214 -0.834 29.798 1.00 88.94 179 GLN A C 1
ATOM 1417 O O . GLN A 1 179 ? -17.114 -0.883 30.633 1.00 88.94 179 GLN A O 1
ATOM 1422 N N . LEU A 1 180 ? -15.430 -1.883 29.530 1.00 90.81 180 LEU A N 1
ATOM 1423 C CA . LEU A 1 180 ? -15.547 -3.165 30.230 1.00 90.81 180 LEU A CA 1
ATOM 1424 C C . LEU A 1 180 ? -15.236 -3.026 31.727 1.00 90.81 180 LEU A C 1
ATOM 1426 O O . LEU A 1 180 ? -15.992 -3.540 32.550 1.00 90.81 180 LEU A O 1
ATOM 1430 N N . PHE A 1 181 ? -14.186 -2.282 32.090 1.00 90.00 181 PHE A N 1
ATOM 1431 C CA . PHE A 1 181 ? -13.875 -1.982 33.491 1.00 90.00 181 PHE A CA 1
ATOM 1432 C C . PHE A 1 181 ? -14.996 -1.190 34.170 1.00 90.00 181 PHE A C 1
ATOM 1434 O O . PHE A 1 181 ? -15.428 -1.558 35.260 1.00 90.00 181 PHE A O 1
ATOM 1441 N N . ALA A 1 182 ? -15.518 -0.145 33.520 1.00 88.31 182 ALA A N 1
ATOM 1442 C CA . ALA A 1 182 ? -16.632 0.632 34.058 1.00 88.31 182 ALA A CA 1
ATOM 1443 C C . ALA A 1 182 ? -17.883 -0.239 34.272 1.00 88.31 182 ALA A C 1
ATOM 1445 O O . ALA A 1 182 ? -18.504 -0.177 35.333 1.00 88.31 182 ALA A O 1
ATOM 1446 N N . ALA A 1 183 ? -18.219 -1.101 33.307 1.00 89.81 183 ALA A N 1
ATOM 1447 C CA . ALA A 1 183 ? -19.334 -2.036 33.425 1.00 89.81 183 ALA A CA 1
ATOM 1448 C C . ALA A 1 183 ? -19.136 -3.028 34.585 1.00 89.81 183 ALA A C 1
ATOM 1450 O O . ALA A 1 183 ? -20.060 -3.244 35.370 1.00 89.81 183 ALA A O 1
ATOM 1451 N N . ALA A 1 184 ? -17.930 -3.581 34.743 1.00 91.62 184 ALA A N 1
ATOM 1452 C CA . ALA A 1 184 ? -17.604 -4.479 35.848 1.00 91.62 184 ALA A CA 1
ATOM 1453 C C . ALA A 1 184 ? -17.750 -3.789 37.215 1.00 91.62 184 ALA A C 1
ATOM 1455 O O . ALA A 1 184 ? -18.366 -4.349 38.123 1.00 91.62 184 ALA A O 1
ATOM 1456 N N . VAL A 1 185 ? -17.263 -2.550 37.352 1.00 92.88 185 VAL A N 1
ATOM 1457 C CA . VAL A 1 185 ? -17.422 -1.756 38.582 1.00 92.88 185 VAL A CA 1
ATOM 1458 C C . VAL A 1 185 ? -18.900 -1.524 38.896 1.00 92.88 185 VAL A C 1
ATOM 1460 O O . VAL A 1 185 ? -19.323 -1.743 40.031 1.00 92.88 185 VAL A O 1
ATOM 1463 N N . VAL A 1 186 ? -19.713 -1.151 37.902 1.00 93.00 186 VAL A N 1
ATOM 1464 C CA . VAL A 1 186 ? -21.162 -0.960 38.088 1.00 93.00 186 VAL A CA 1
ATOM 1465 C C . VAL A 1 186 ? -21.834 -2.251 38.564 1.00 93.00 186 VAL A C 1
ATOM 1467 O O . VAL A 1 186 ? -22.619 -2.211 39.512 1.00 93.00 186 VAL A O 1
ATOM 1470 N N . ILE A 1 187 ? -21.501 -3.403 37.973 1.00 94.38 187 ILE A N 1
ATOM 1471 C CA . ILE A 1 187 ? -22.043 -4.707 38.388 1.00 94.38 187 ILE A CA 1
ATOM 1472 C C . ILE A 1 187 ? -21.681 -5.008 39.848 1.00 94.38 187 ILE A C 1
ATOM 1474 O O . ILE A 1 187 ? -22.565 -5.353 40.634 1.00 94.38 187 ILE A O 1
ATOM 1478 N N . ILE A 1 188 ? -20.416 -4.821 40.240 1.00 93.69 188 ILE A N 1
ATOM 1479 C CA . ILE A 1 188 ? -19.957 -5.044 41.619 1.00 93.69 188 ILE A CA 1
ATOM 1480 C C . ILE A 1 188 ? -20.724 -4.145 42.595 1.00 93.69 188 ILE A C 1
ATOM 1482 O O . ILE A 1 188 ? -21.247 -4.628 43.602 1.00 93.69 188 ILE A O 1
ATOM 1486 N N . VAL A 1 189 ? -20.859 -2.853 42.284 1.00 93.31 189 VAL A N 1
ATOM 1487 C CA . VAL A 1 189 ? -21.599 -1.897 43.121 1.00 93.31 189 VAL A CA 1
ATOM 1488 C C . VAL A 1 189 ? -23.065 -2.317 43.269 1.00 93.31 189 VAL A C 1
ATOM 1490 O O . VAL A 1 189 ? -23.590 -2.339 44.386 1.00 93.31 189 VAL A O 1
ATOM 1493 N N . LEU A 1 190 ? -23.727 -2.718 42.181 1.00 94.25 190 LEU A N 1
ATOM 1494 C CA . LEU A 1 190 ? -25.113 -3.198 42.217 1.00 94.25 190 LEU A CA 1
ATOM 1495 C C . LEU A 1 190 ? -25.263 -4.477 43.056 1.00 94.25 190 LEU A C 1
ATOM 1497 O O . LEU A 1 190 ? -26.210 -4.586 43.845 1.00 94.25 190 LEU A O 1
ATOM 1501 N N . CYS A 1 191 ? -24.323 -5.419 42.948 1.00 93.94 191 CYS A N 1
ATOM 1502 C CA . CYS A 1 191 ? -24.273 -6.623 43.777 1.00 93.94 191 CYS A CA 1
ATOM 1503 C C . CYS A 1 191 ? -24.116 -6.282 45.266 1.00 93.94 191 CYS A C 1
ATOM 1505 O O . CYS A 1 191 ? -24.878 -6.796 46.090 1.00 93.94 191 CYS A O 1
ATOM 1507 N N . CYS A 1 192 ? -23.210 -5.363 45.616 1.00 92.75 192 CYS A N 1
ATOM 1508 C CA . CYS A 1 192 ? -23.014 -4.889 46.988 1.00 92.75 192 CYS A CA 1
ATOM 1509 C C . CYS A 1 192 ? -24.281 -4.230 47.553 1.00 92.75 192 CYS A C 1
ATOM 1511 O O . CYS A 1 192 ? -24.717 -4.560 48.659 1.00 92.75 192 CYS A O 1
ATOM 1513 N N . ILE A 1 193 ? -24.935 -3.356 46.780 1.00 92.69 193 ILE A N 1
ATOM 1514 C CA . ILE A 1 193 ? -26.204 -2.724 47.176 1.00 92.69 193 ILE A CA 1
ATOM 1515 C C . ILE A 1 193 ? -27.281 -3.787 47.416 1.00 92.69 193 ILE A C 1
ATOM 1517 O O . ILE A 1 193 ? -28.011 -3.728 48.412 1.00 92.69 193 ILE A O 1
ATOM 1521 N N . ARG A 1 194 ? -27.397 -4.780 46.527 1.00 92.56 194 ARG A N 1
ATOM 1522 C CA . ARG A 1 194 ? -28.381 -5.863 46.656 1.00 92.56 194 ARG A CA 1
ATOM 1523 C C . ARG A 1 194 ? -28.108 -6.732 47.884 1.00 92.56 194 ARG A C 1
ATOM 1525 O O . ARG A 1 194 ? -29.051 -7.035 48.618 1.00 92.56 194 ARG A O 1
ATOM 1532 N N . PHE A 1 195 ? -26.847 -7.068 48.150 1.00 91.12 195 PHE A N 1
ATOM 1533 C CA . PHE A 1 195 ? -26.436 -7.804 49.344 1.00 91.12 195 PHE A CA 1
ATOM 1534 C C . PHE A 1 195 ? -26.763 -7.034 50.630 1.00 91.12 195 PHE A C 1
ATOM 1536 O O . PHE A 1 195 ? -27.386 -7.591 51.533 1.00 91.12 195 PHE A O 1
ATOM 1543 N N . LEU A 1 196 ? -26.449 -5.734 50.689 1.00 90.62 196 LEU A N 1
ATOM 1544 C CA . LEU A 1 196 ? -26.785 -4.864 51.823 1.00 90.62 196 LEU A CA 1
ATOM 1545 C C . LEU A 1 196 ? -28.300 -4.761 52.051 1.00 90.62 196 LEU A C 1
ATOM 1547 O O . LEU A 1 196 ? -28.771 -4.789 53.190 1.00 90.62 196 LEU A O 1
ATOM 1551 N N . ARG A 1 197 ? -29.098 -4.674 50.980 1.00 88.75 197 ARG A N 1
ATOM 1552 C CA . ARG A 1 197 ? -30.567 -4.691 51.085 1.00 88.75 197 ARG A CA 1
ATOM 1553 C C . ARG A 1 197 ? -31.076 -6.029 51.624 1.00 88.75 197 ARG A C 1
ATOM 1555 O O . ARG A 1 197 ? -31.968 -6.041 52.473 1.00 88.75 197 ARG A O 1
ATOM 1562 N N . TYR A 1 198 ? -30.513 -7.143 51.161 1.00 89.69 198 TYR A N 1
ATOM 1563 C CA . TYR A 1 198 ? -30.887 -8.479 51.620 1.00 89.69 198 TYR A CA 1
ATOM 1564 C C . TYR A 1 198 ? -30.514 -8.713 53.091 1.00 89.69 198 TYR A C 1
ATOM 1566 O O . TYR A 1 198 ? -31.353 -9.160 53.877 1.00 89.69 198 TYR A O 1
ATOM 1574 N N . SER A 1 199 ? -29.296 -8.347 53.498 1.00 83.06 199 SER A N 1
ATOM 1575 C CA . SER A 1 199 ? -28.827 -8.503 54.877 1.00 83.06 199 SER A CA 1
ATOM 1576 C C . SER A 1 199 ? -29.654 -7.666 55.856 1.00 83.06 199 SER A C 1
ATOM 1578 O O . SER A 1 199 ? -30.090 -8.191 56.883 1.00 83.06 199 SER A O 1
ATOM 1580 N N . ARG A 1 200 ? -29.985 -6.413 55.503 1.00 81.88 200 ARG A N 1
ATOM 1581 C CA . ARG A 1 200 ? -30.886 -5.555 56.294 1.00 81.88 200 ARG A CA 1
ATOM 1582 C C . ARG A 1 200 ? -32.277 -6.170 56.457 1.00 81.88 200 ARG A C 1
ATOM 1584 O O . ARG A 1 200 ? -32.802 -6.177 57.570 1.00 81.88 200 ARG A O 1
ATOM 1591 N N . ARG A 1 201 ? -32.867 -6.730 55.391 1.00 79.38 201 ARG A N 1
ATOM 1592 C CA . ARG A 1 201 ? -34.163 -7.435 55.475 1.00 79.38 201 ARG A CA 1
ATOM 1593 C C . ARG A 1 201 ? -34.083 -8.655 56.396 1.00 79.38 201 ARG A C 1
ATOM 1595 O O . ARG A 1 201 ? -34.934 -8.810 57.268 1.00 79.38 201 ARG A O 1
ATOM 1602 N N . LYS A 1 202 ? -33.037 -9.478 56.263 1.00 79.00 202 LYS A N 1
ATOM 1603 C CA . LYS A 1 202 ? -32.833 -10.674 57.099 1.00 79.00 202 LYS A CA 1
ATOM 1604 C C . LYS A 1 202 ? -32.586 -10.325 58.572 1.00 79.00 202 LYS A C 1
ATOM 1606 O O . LYS A 1 202 ? -33.058 -11.049 59.448 1.00 79.00 202 LYS A O 1
ATOM 1611 N N . MET A 1 203 ? -31.868 -9.236 58.864 1.00 73.75 203 MET A N 1
ATOM 1612 C CA . MET A 1 203 ? -31.681 -8.752 60.238 1.00 73.75 203 MET A CA 1
ATOM 1613 C C . MET A 1 203 ? -32.982 -8.219 60.842 1.00 73.75 203 MET A C 1
ATOM 1615 O O . MET A 1 203 ? -33.313 -8.611 61.958 1.00 73.75 203 MET A O 1
ATOM 1619 N N . ARG A 1 204 ? -33.768 -7.423 60.102 1.00 70.25 204 ARG A N 1
ATOM 1620 C CA . ARG A 1 204 ? -35.095 -6.970 60.562 1.00 70.25 204 ARG A CA 1
ATOM 1621 C C . ARG A 1 204 ? -36.035 -8.139 60.851 1.00 70.25 204 ARG A C 1
ATOM 1623 O O . ARG A 1 204 ? -36.667 -8.151 61.898 1.00 70.25 204 ARG A O 1
ATOM 1630 N N . ALA A 1 205 ? -36.078 -9.146 59.978 1.00 68.56 205 ALA A N 1
ATOM 1631 C CA . ALA A 1 205 ? -36.897 -10.340 60.191 1.00 68.56 205 ALA A CA 1
ATOM 1632 C C . ALA A 1 205 ? -36.489 -11.114 61.459 1.00 68.56 205 ALA A C 1
ATOM 1634 O O . ALA A 1 205 ? -37.352 -11.541 62.223 1.00 68.56 205 ALA A O 1
ATOM 1635 N N . ARG A 1 206 ? -35.180 -11.249 61.727 1.00 70.44 206 ARG A N 1
ATOM 1636 C CA . ARG A 1 206 ? -34.683 -11.868 62.968 1.00 70.44 206 ARG A CA 1
ATOM 1637 C C . ARG A 1 206 ? -35.025 -11.048 64.211 1.00 70.44 206 ARG A C 1
ATOM 1639 O O . ARG A 1 206 ? -35.457 -11.630 65.201 1.00 70.44 206 ARG A O 1
ATOM 1646 N N . TYR A 1 207 ? -34.877 -9.725 64.154 1.00 66.50 207 TYR A N 1
ATO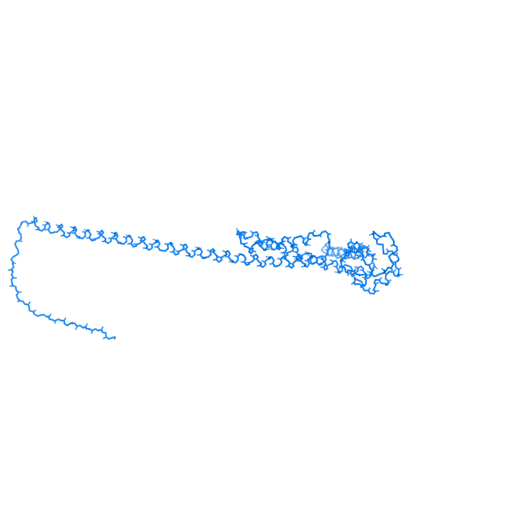M 1647 C CA . TYR A 1 207 ? -35.230 -8.839 65.265 1.00 66.50 207 TYR A CA 1
ATOM 1648 C C . TYR A 1 207 ? -36.724 -8.898 65.589 1.00 66.50 207 TYR A C 1
ATOM 1650 O O . TYR A 1 207 ? -37.087 -9.102 66.743 1.00 66.50 207 TYR A O 1
ATOM 1658 N N . ILE A 1 208 ? -37.584 -8.808 64.571 1.00 67.50 208 ILE A N 1
ATOM 1659 C CA . ILE A 1 208 ? -39.041 -8.907 64.727 1.00 67.50 208 ILE A CA 1
ATOM 1660 C C . ILE A 1 208 ? -39.429 -10.292 65.259 1.00 67.50 208 ILE A C 1
ATOM 1662 O O . ILE A 1 208 ? -40.188 -10.386 66.215 1.00 67.50 208 ILE A O 1
ATOM 1666 N N . GLY A 1 209 ? -38.862 -11.373 64.714 1.00 64.88 209 GLY A N 1
ATOM 1667 C CA . GLY A 1 209 ? -39.133 -12.730 65.198 1.00 64.88 209 GLY A CA 1
ATOM 1668 C C . GLY A 1 209 ? -38.695 -12.960 66.650 1.00 64.88 209 GLY A C 1
ATOM 1669 O O . GLY A 1 209 ? -39.393 -13.638 67.402 1.00 64.88 209 GLY A O 1
ATOM 1670 N N . SER A 1 210 ? -37.566 -12.377 67.066 1.00 69.31 210 SER A N 1
ATOM 1671 C CA . SER A 1 210 ? -37.095 -12.430 68.456 1.00 69.31 210 SER A CA 1
ATOM 1672 C C . SER A 1 210 ? -37.987 -11.603 69.390 1.00 69.31 210 SER A C 1
ATOM 1674 O O . SER A 1 210 ? -38.366 -12.075 70.460 1.00 69.31 210 SER A O 1
ATOM 1676 N N . TRP A 1 211 ? -38.398 -10.408 68.956 1.00 68.38 211 TRP A N 1
ATOM 1677 C CA . TRP A 1 211 ? -39.302 -9.531 69.702 1.00 68.38 211 TRP A CA 1
ATOM 1678 C C . TRP A 1 211 ? -40.688 -10.161 69.899 1.00 68.38 211 TRP A C 1
ATOM 1680 O O . TRP A 1 211 ? -41.183 -10.209 71.025 1.00 68.38 211 TRP A O 1
ATOM 1690 N N . ILE A 1 212 ? -41.264 -10.748 68.842 1.00 65.88 212 ILE A N 1
ATOM 1691 C CA . ILE A 1 212 ? -42.531 -11.493 68.909 1.00 65.88 212 ILE A CA 1
ATOM 1692 C C . ILE A 1 212 ? -42.403 -12.675 69.880 1.00 65.88 212 ILE A C 1
ATOM 1694 O O . ILE A 1 212 ? -43.241 -12.825 70.763 1.00 65.88 212 ILE A O 1
ATOM 1698 N N . LYS A 1 213 ? -41.332 -13.480 69.799 1.00 69.56 213 LYS A N 1
ATOM 1699 C CA . LYS A 1 213 ? -41.107 -14.596 70.741 1.00 69.56 213 LYS A CA 1
ATOM 1700 C C . LYS A 1 213 ? -40.933 -14.132 72.191 1.00 69.56 213 LYS A C 1
ATOM 1702 O O . LYS A 1 213 ? -41.401 -14.812 73.103 1.00 69.56 213 LYS A O 1
ATOM 1707 N N . GLY A 1 214 ? -40.271 -12.997 72.411 1.00 66.62 214 GLY A N 1
ATOM 1708 C CA . GLY A 1 214 ? -40.110 -12.395 73.736 1.00 66.62 214 GLY A CA 1
ATOM 1709 C C . GLY A 1 214 ? -41.444 -11.955 74.341 1.00 66.62 214 GLY A C 1
ATOM 1710 O O . GLY A 1 214 ? -41.720 -12.250 75.504 1.00 66.62 214 GLY A O 1
ATOM 1711 N N . HIS A 1 215 ? -42.305 -11.324 73.539 1.00 63.59 215 HIS A N 1
ATOM 1712 C CA . HIS A 1 215 ? -43.646 -10.932 73.971 1.00 63.59 215 HIS A CA 1
ATOM 1713 C C . HIS A 1 215 ? -44.592 -12.127 74.147 1.00 63.59 215 HIS A C 1
ATOM 1715 O O . HIS A 1 215 ? -45.321 -12.157 75.136 1.00 63.59 215 HIS A O 1
ATOM 1721 N N . GLN A 1 216 ? -44.524 -13.148 73.285 1.00 63.34 216 GLN A N 1
ATOM 1722 C CA . GLN A 1 216 ? -45.306 -14.381 73.433 1.00 63.34 216 GLN A CA 1
ATOM 1723 C C . GLN A 1 216 ? -44.987 -15.087 74.759 1.00 63.34 216 GLN A C 1
ATOM 1725 O O . GLN A 1 216 ? -45.897 -15.421 75.507 1.00 63.34 216 GLN A O 1
ATOM 1730 N N . LYS A 1 217 ? -43.698 -15.209 75.122 1.00 63.47 217 LYS A N 1
ATOM 1731 C CA . LYS A 1 217 ? -43.284 -15.763 76.424 1.00 63.47 217 LYS A CA 1
ATOM 1732 C C . LYS A 1 217 ? -43.814 -14.957 77.610 1.00 63.47 217 LYS A C 1
ATOM 1734 O O . LYS A 1 217 ? -44.170 -15.546 78.624 1.00 63.47 217 LYS A O 1
ATOM 1739 N N . LYS A 1 218 ? -43.862 -13.626 77.501 1.00 59.81 218 LYS A N 1
ATOM 1740 C CA . LYS A 1 218 ? -44.413 -12.746 78.546 1.00 59.81 218 LYS A CA 1
ATOM 1741 C C . LYS A 1 218 ? -45.923 -12.950 78.710 1.00 59.81 218 LYS A C 1
ATOM 1743 O O . LYS A 1 218 ? -46.408 -13.008 79.834 1.00 59.81 218 LYS A O 1
ATOM 1748 N N . ILE A 1 219 ? -46.643 -13.102 77.600 1.00 60.16 219 ILE A N 1
ATOM 1749 C CA . ILE A 1 219 ? -48.085 -13.381 77.588 1.00 60.16 219 ILE A CA 1
ATOM 1750 C C . ILE A 1 219 ? -48.369 -14.788 78.139 1.00 60.16 219 ILE A C 1
ATOM 1752 O O . ILE A 1 219 ? -49.243 -14.935 78.988 1.00 60.16 219 ILE A O 1
ATOM 1756 N N . ASP A 1 220 ? -47.598 -15.803 77.743 1.00 59.94 220 ASP A N 1
ATOM 1757 C CA . ASP A 1 220 ? -47.730 -17.177 78.253 1.00 59.94 220 ASP A CA 1
ATOM 1758 C C . ASP A 1 220 ? -47.375 -17.288 79.746 1.00 59.94 220 ASP A C 1
ATOM 1760 O O . ASP A 1 220 ? -47.963 -18.095 80.465 1.00 59.94 220 ASP A O 1
ATOM 1764 N N . PHE A 1 221 ? -46.445 -16.461 80.235 1.00 56.28 221 PHE A N 1
ATOM 1765 C CA . PHE A 1 221 ? -46.125 -16.348 81.660 1.00 56.28 221 PHE A CA 1
ATOM 1766 C C . PHE A 1 221 ? -47.295 -15.755 82.459 1.00 56.28 221 PHE A C 1
ATOM 1768 O O . PHE A 1 221 ? -47.641 -16.276 83.514 1.00 56.28 221 PHE A O 1
ATOM 1775 N N . LEU A 1 222 ? -47.958 -14.722 81.926 1.00 57.34 222 LEU A N 1
ATOM 1776 C CA . LEU A 1 222 ? -49.143 -14.106 82.541 1.00 57.34 222 LEU A CA 1
ATOM 1777 C C . LEU A 1 222 ? -50.407 -14.981 82.444 1.00 57.34 222 LEU A C 1
ATOM 1779 O O . LEU A 1 222 ? -51.348 -14.784 83.206 1.00 57.34 222 LEU A O 1
ATOM 1783 N N . ARG A 1 223 ? -50.434 -15.965 81.536 1.00 55.16 223 ARG A N 1
ATOM 1784 C CA . ARG A 1 223 ? -51.544 -16.919 81.363 1.00 55.16 223 ARG A CA 1
ATOM 1785 C C . ARG A 1 223 ? -51.461 -18.167 82.242 1.00 55.16 223 ARG A C 1
ATOM 1787 O O . ARG A 1 223 ? -52.380 -18.980 82.191 1.00 55.16 223 ARG A O 1
ATOM 1794 N N . LYS A 1 224 ? -50.400 -18.344 83.037 1.00 53.09 224 LYS A N 1
ATOM 1795 C CA . LYS A 1 224 ? -50.301 -19.427 84.026 1.00 53.09 224 LYS A CA 1
ATOM 1796 C C . LYS A 1 224 ? -50.687 -18.906 85.415 1.00 53.09 224 LYS A C 1
ATOM 1798 O O . LYS A 1 224 ? -49.821 -18.383 86.116 1.00 53.09 224 LYS A O 1
ATOM 1803 N N . PRO A 1 225 ? -51.949 -19.050 85.855 1.00 48.88 225 PRO A N 1
ATOM 1804 C CA . PRO A 1 225 ? -52.286 -18.804 87.248 1.00 48.88 225 PRO A CA 1
ATOM 1805 C C . PRO A 1 225 ? -51.623 -19.896 88.101 1.00 48.88 225 PRO A C 1
ATOM 1807 O O . PRO A 1 225 ? -51.862 -21.082 87.883 1.00 48.88 225 PRO A O 1
ATOM 1810 N N . GLY A 1 226 ? -50.768 -19.508 89.054 1.00 53.19 226 GLY A N 1
ATOM 1811 C CA . GLY A 1 226 ? -50.407 -20.397 90.167 1.00 53.19 226 GLY A CA 1
ATOM 1812 C C . GLY A 1 226 ? -48.938 -20.773 90.380 1.00 53.19 226 GLY A C 1
ATOM 1813 O O . GLY A 1 226 ? -48.686 -21.832 90.943 1.00 53.19 226 GLY A O 1
ATOM 1814 N N . LYS A 1 227 ? -47.951 -19.944 90.018 1.00 44.19 227 LYS A N 1
ATOM 1815 C CA . LYS A 1 227 ? -46.627 -20.036 90.670 1.00 44.19 227 LYS A CA 1
ATOM 1816 C C . LYS A 1 227 ? -46.216 -18.689 91.244 1.00 44.19 227 LYS A C 1
ATOM 1818 O O . LYS A 1 227 ? -45.558 -17.890 90.586 1.00 44.19 227 LYS A O 1
ATOM 1823 N N . SER A 1 228 ? -46.645 -18.459 92.484 1.00 46.34 228 SER A N 1
ATOM 1824 C CA . SER A 1 228 ? -46.008 -17.506 93.382 1.00 46.34 228 SER A CA 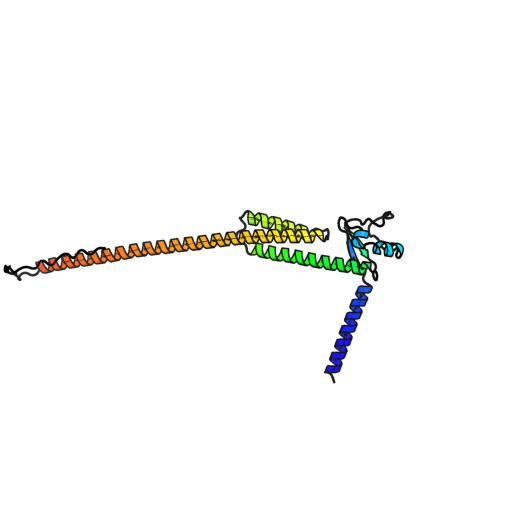1
ATOM 1825 C C . SER A 1 228 ? -44.542 -17.905 93.540 1.00 46.34 228 SER A C 1
ATOM 1827 O O . SER A 1 228 ? -44.223 -19.054 93.842 1.00 46.34 228 SER A O 1
ATOM 1829 N N . ILE A 1 229 ? -43.638 -16.963 93.300 1.00 47.66 229 ILE A N 1
ATOM 1830 C CA . ILE A 1 229 ? -42.247 -17.096 93.716 1.00 47.66 229 ILE A CA 1
ATOM 1831 C C . ILE A 1 229 ? -42.070 -16.080 94.832 1.00 47.66 229 ILE A C 1
ATOM 1833 O O . ILE A 1 229 ? -42.099 -14.872 94.602 1.00 47.66 229 ILE A O 1
ATOM 1837 N N . PHE A 1 230 ? -41.974 -16.612 96.048 1.00 38.97 230 PHE A N 1
ATOM 1838 C CA . PHE A 1 230 ? -41.484 -15.918 97.227 1.00 38.97 230 PHE A CA 1
ATOM 1839 C C . PHE A 1 230 ? -40.136 -15.265 96.898 1.00 38.97 230 PHE A C 1
ATOM 1841 O O . PHE A 1 230 ? -39.209 -15.937 96.447 1.00 38.97 230 PHE A O 1
ATOM 1848 N N . MET A 1 231 ? -40.035 -13.956 97.126 1.00 39.09 231 MET A N 1
ATOM 1849 C CA . MET A 1 231 ? -38.752 -13.276 97.259 1.00 39.09 231 MET A CA 1
ATOM 1850 C C . MET A 1 231 ? -38.126 -13.705 98.587 1.00 39.09 231 MET A C 1
ATOM 1852 O O . MET A 1 231 ? -38.556 -13.257 99.648 1.00 39.09 231 MET A O 1
ATOM 1856 N N . SER A 1 232 ? -37.113 -14.562 98.535 1.00 39.94 232 SER A N 1
ATOM 1857 C CA . SER A 1 232 ? -36.131 -14.697 99.607 1.00 39.94 232 SER A CA 1
ATOM 1858 C C . SER A 1 232 ? -34.989 -13.720 99.331 1.00 39.94 232 SER A C 1
ATOM 1860 O O . SER A 1 232 ? -34.270 -13.831 98.339 1.00 39.94 232 SER A O 1
ATOM 1862 N N . HIS A 1 233 ? -34.854 -12.734 100.215 1.00 38.16 233 HIS A N 1
ATOM 1863 C CA . HIS A 1 233 ? -33.625 -11.976 100.393 1.00 38.16 233 HIS A CA 1
ATOM 1864 C C . HIS A 1 233 ? -32.543 -12.938 100.897 1.00 38.16 233 HIS A C 1
ATOM 1866 O O . HIS A 1 233 ? -32.614 -13.384 102.037 1.00 38.16 233 HIS A O 1
ATOM 1872 N N . GLU A 1 234 ? -31.526 -13.211 100.084 1.00 38.50 234 GLU A N 1
ATOM 1873 C CA . GLU A 1 234 ? -30.226 -13.649 100.588 1.00 38.50 234 GLU A CA 1
ATOM 1874 C C . GLU A 1 234 ? -29.153 -12.666 100.127 1.00 38.50 234 GLU A C 1
ATOM 1876 O O . GLU A 1 234 ? -28.896 -12.455 98.942 1.00 38.50 234 GLU A O 1
ATOM 1881 N N . VAL A 1 235 ? -28.583 -12.013 101.133 1.00 43.28 235 VAL A N 1
ATOM 1882 C CA . VAL A 1 235 ? -27.396 -11.170 101.092 1.00 43.28 235 VAL A CA 1
ATOM 1883 C C . VAL A 1 235 ? -26.180 -12.091 101.069 1.00 43.28 235 VAL A C 1
ATOM 1885 O O . VAL A 1 235 ? -25.980 -12.811 102.037 1.00 43.28 235 VAL A O 1
ATOM 1888 N N . HIS A 1 236 ? -25.368 -12.036 100.014 1.00 36.91 236 HIS A N 1
ATOM 1889 C CA . HIS A 1 236 ? -23.945 -12.423 99.944 1.00 36.91 236 HIS A CA 1
ATOM 1890 C C . HIS A 1 236 ? -23.406 -11.716 98.686 1.00 36.91 236 HIS A C 1
ATOM 1892 O O . HIS A 1 236 ? -23.964 -11.875 97.608 1.00 36.91 236 HIS A O 1
ATOM 1898 N N . GLY A 1 237 ? -22.459 -10.785 98.745 1.00 33.06 237 GLY A N 1
ATOM 1899 C CA . GLY A 1 237 ? -21.109 -10.948 99.269 1.00 33.06 237 GLY A CA 1
ATOM 1900 C C . GLY A 1 237 ? -20.147 -10.801 98.081 1.00 33.06 237 GLY A C 1
ATOM 1901 O O . GLY A 1 237 ? -20.161 -11.627 97.177 1.00 33.06 237 GLY A O 1
ATOM 1902 N N . ASP A 1 238 ? -19.409 -9.691 98.064 1.00 41.94 238 ASP A N 1
ATOM 1903 C CA . ASP A 1 238 ? -18.219 -9.341 97.276 1.00 41.94 238 ASP A CA 1
ATOM 1904 C C . ASP A 1 238 ? -17.793 -10.194 96.065 1.00 41.94 238 ASP A C 1
ATOM 1906 O O . ASP A 1 238 ? -17.403 -11.355 96.190 1.00 41.94 238 ASP A O 1
ATOM 1910 N N . ARG A 1 239 ? -17.603 -9.515 94.921 1.00 41.44 239 ARG A N 1
ATOM 1911 C CA . ARG A 1 239 ? -16.291 -9.477 94.238 1.00 41.44 239 ARG A CA 1
ATOM 1912 C C . ARG A 1 239 ? -16.249 -8.438 93.118 1.00 41.44 239 ARG A C 1
ATOM 1914 O O . ARG A 1 239 ? -16.709 -8.660 92.002 1.00 41.44 239 ARG A O 1
ATOM 1921 N N . LEU A 1 240 ? -15.576 -7.329 93.416 1.00 44.94 240 LEU A N 1
ATOM 1922 C CA . LEU A 1 240 ? -14.911 -6.477 92.436 1.00 44.94 240 LEU A CA 1
ATOM 1923 C C . LEU A 1 240 ? -13.827 -7.295 91.710 1.00 44.94 240 LEU A C 1
ATOM 1925 O O . LEU A 1 240 ? -12.913 -7.821 92.347 1.00 44.94 240 LEU A O 1
ATOM 1929 N N . LYS A 1 241 ? -13.881 -7.366 90.376 1.00 44.06 241 LYS A N 1
ATOM 1930 C CA . LYS A 1 241 ? -12.720 -7.709 89.541 1.00 44.06 241 LYS A CA 1
ATOM 1931 C C . LYS A 1 241 ? -12.516 -6.644 88.464 1.00 44.06 241 LYS A C 1
ATOM 1933 O O . LYS A 1 241 ? -13.210 -6.612 87.458 1.00 44.06 241 LYS A O 1
ATOM 1938 N N . LYS A 1 242 ? -11.569 -5.767 88.803 1.00 44.03 242 LYS A N 1
ATOM 1939 C CA . LYS A 1 242 ? -10.556 -5.072 87.997 1.00 44.03 242 LYS A CA 1
ATOM 1940 C C . LYS A 1 242 ? -10.801 -4.942 86.487 1.00 44.03 242 LYS A C 1
ATOM 1942 O O . LYS A 1 242 ? -10.764 -5.919 85.749 1.00 44.03 242 LYS A O 1
ATOM 1947 N N . GLN A 1 243 ? -10.901 -3.677 86.073 1.00 42.16 243 GLN A N 1
ATOM 1948 C CA . GLN A 1 243 ? -10.388 -3.168 84.803 1.00 42.16 243 GLN A CA 1
ATOM 1949 C C . GLN A 1 243 ? -8.915 -3.565 84.637 1.00 42.16 243 GLN A C 1
ATOM 1951 O O . GLN A 1 243 ? -8.102 -3.258 85.507 1.00 42.16 243 GLN A O 1
ATOM 1956 N N . GLU A 1 244 ? -8.576 -4.163 83.500 1.00 45.53 244 GLU A N 1
ATOM 1957 C CA . GLU A 1 244 ? -7.241 -4.048 82.919 1.00 45.53 244 GLU A CA 1
ATOM 1958 C C . GLU A 1 244 ? -7.367 -3.253 81.622 1.00 45.53 244 GLU A C 1
ATOM 1960 O O . GLU A 1 244 ? -8.017 -3.656 80.658 1.00 45.53 244 GLU A O 1
ATOM 1965 N N . VAL A 1 245 ? -6.793 -2.057 81.693 1.00 44.69 245 VAL A N 1
ATOM 1966 C CA . VAL A 1 245 ? -6.400 -1.196 80.587 1.00 44.69 245 VAL A CA 1
ATOM 1967 C C . VAL A 1 245 ? -5.164 -1.836 79.963 1.00 44.69 245 VAL A C 1
ATOM 1969 O O . VAL A 1 245 ? -4.220 -2.127 80.690 1.00 44.69 245 VAL A O 1
ATOM 1972 N N . ASN A 1 246 ? -5.163 -2.043 78.649 1.00 43.06 246 ASN A N 1
ATOM 1973 C CA . ASN A 1 246 ? -3.952 -2.347 77.890 1.00 43.06 246 ASN A CA 1
ATOM 1974 C C . ASN A 1 246 ? -3.958 -1.537 76.588 1.00 43.06 246 ASN A C 1
ATOM 1976 O O . ASN A 1 246 ? -4.672 -1.868 75.647 1.00 43.06 246 ASN A O 1
ATOM 1980 N N . GLU A 1 247 ? -3.154 -0.481 76.595 1.00 37.03 247 GLU A N 1
ATOM 1981 C CA . GLU A 1 247 ? -2.367 0.070 75.484 1.00 37.03 247 GLU A CA 1
ATOM 1982 C C . GLU A 1 247 ? -1.028 0.501 76.117 1.00 37.03 247 GLU A C 1
ATOM 1984 O O . GLU A 1 247 ? -1.015 0.791 77.324 1.00 37.03 247 GLU A O 1
ATOM 1989 N N . PRO A 1 248 ? 0.095 0.534 75.380 1.00 50.47 248 PRO A N 1
ATOM 1990 C CA . PRO A 1 248 ? 0.216 0.658 73.922 1.00 50.47 248 PRO A CA 1
ATOM 1991 C C . PRO A 1 248 ? 0.762 -0.574 73.183 1.00 50.47 248 PRO A C 1
ATOM 1993 O O . PRO A 1 248 ? 1.489 -1.387 73.797 1.00 50.47 248 PRO A O 1
#

Radius of gyration: 46.86 Å; Cα contacts (8 Å, |Δi|>4): 179; chains: 1; bounding box: 80×66×138 Å

Nearest PDB structures (foldseek):
  7sqc-assembly1_C1  TM=5.211E-01  e=2.904E+00  Chlamydomonas reinhardtii
  3ja6-assembly1_I  TM=4.075E-01  e=6.365E+00  Escherichia coli
  1jch-assembly1_A  TM=2.899E-01  e=7.182E+00  Escherichia coli str. K-12 substr. W3110

Mean predicted aligned error: 17.42 Å

Solvent-accessible surface area (backbone atoms only — not comparable to full-atom values): 14133 Å² total; per-residue (Å²): 115,68,70,63,54,52,53,52,50,50,50,52,50,52,50,51,51,50,51,52,52,54,50,48,65,42,65,50,62,43,76,45,68,35,40,90,88,49,23,44,48,77,74,49,38,73,59,42,60,56,47,54,75,72,44,90,70,74,62,70,75,87,66,96,63,87,74,90,50,92,55,68,55,63,63,76,33,59,46,54,36,64,44,80,38,77,65,39,56,54,50,48,54,50,50,51,54,42,51,51,41,44,54,51,19,54,50,34,44,51,56,29,52,54,50,58,69,70,47,88,71,72,83,44,70,53,36,49,53,18,53,49,34,36,50,53,13,48,52,37,61,66,40,91,69,74,37,70,65,34,27,53,50,15,24,52,31,12,51,53,16,34,52,34,40,50,55,43,45,50,54,50,51,56,51,51,52,52,50,52,52,52,51,50,52,51,52,52,52,52,50,52,54,50,49,53,54,49,52,52,52,54,50,49,53,51,52,52,53,51,52,52,52,53,50,50,53,53,52,56,56,73,68,52,88,82,76,87,75,82,86,75,90,78,91,78,80,88,80,92,78,78,88,80,88,85,83,134

pLDDT: mean 72.32, std 16.69, range [33.06, 94.38]

Sequence (248 aa):
MGLRIVIAALYVFINISAYTHAAQTITDETVIWVEPGDTYLGLFGNDWMRVYLANNEIGFSGVNGNAASPDKIVVGQKLKIPADTHLTEIARERLSKYEDQRRAAERALQETADLKRKITNNNSETYREAAALLKEAENAADGETYGFRNYIDARRLAEESGRLFAVAQERVQIRRTKQLFAAAVVIIVLCCIRFLRYSRRKMRARYIGSWIKGHQKKIDFLRKPGKSIFMSHEVHGDRLKKQEVNEP

Foldseek 3Di:
DVVVVVVVVVVVVVVVVVVVVVVVQQADWFKDAAAVPDWLCNQPNPQLVVCVVVDVPFDWPDDDDDPPDNTDDDHGTIGTHGGNGPSSVSRVVVVVLLVVLLVLLVVLLVLLVVLLVPQPDCPDPLNVQLVVLSVQLVCLSPPPRSDSVSSVSSNVSSVVSSVSSVVSRVVVVVVVVVVVVVVVVVVVVVVVVVVVVVVVVVVVVVVVVVVVVVVVVVVVVVVDPDDDDDDDDDDDDDDDDDDDDDDD

Secondary structure (DSSP, 8-state):
-HHHHHHHHHHHHHHHHHHHHHHHHHHPPEEEEPPTT--HHHHHTTHHHHHHHH-TT---TT--S----TT-PPTTPEEEE-SSSHHHHHHHHHHHHHHHHHHHHHHHHHHHHHHHHH-----SHHHHHHHHHHHHHHHHHH-SS--HHHHHHHHHHHHHHHHHHHHHHHHHHHHHHHHHHHHHHHHHHHHHHHHHHHHHHHHHHHHHHHHHHHHHHHHHHHT-------------------------